Protein AF-A0A3B3ZYX2-F1 (afdb_monomer)

Nearest PDB structures (foldseek):
  3t9g-assembly1_A  TM=2.230E-01  e=1.756E+00  Caldicellulosiruptor bescii
  3jx8-assembly2_D  TM=2.476E-01  e=8.909E+00  Parabacteroides distasonis ATCC 8503

Solvent-accessible surface area (backbone atoms only — not comparable to full-atom values): 8644 Å² total; per-residue (Å²): 136,81,79,75,45,64,50,75,43,69,51,70,43,83,46,68,71,44,73,32,52,31,42,39,26,48,27,35,37,42,38,34,53,27,42,33,52,31,42,38,23,48,28,36,35,42,38,33,52,27,44,32,51,30,43,37,24,45,31,36,35,41,38,34,51,26,44,31,50,32,42,37,23,46,29,35,35,42,39,35,52,26,44,34,50,31,42,37,24,44,34,32,35,41,38,33,52,27,43,32,51,30,43,37,24,43,32,35,34,41,38,35,50,27,44,32,50,30,42,38,25,42,33,34,36,41,38,33,50,25,42,32,50,30,42,36,25,44,34,32,36,41,38,34,50,27,43,32,51,31,42,36,27,39,38,33,36,42,38,34,50,26,44,34,50,32,40,33,29,49,62,40,60,50,52,41,63,52,56,73,73,43,77,48,69,59,91,87,68,86,72,68,74,58,83,125

Foldseek 3Di:
DPPQDEAEEQDEEEEECEEHAEYEYAEEYEEYCYEYAEYEYQEEYEEYNYEYAEYEYAEEYEEECYEYAEYEYAEEYEEECYEYAEYEYAAEYEEYCYEYAEYEYAAEYEYENYEYAEYEYAHEYEEECYEYAEYEYAAEYEEECYEYAEYEYAAEYEEENYEYEEYEYEHYYHYYNYHYNYYYYDDDDDPPPPDD

Mean predicted aligned error: 5.49 Å

Sequence (196 aa):
NTDHFILHTSSGAHIVGCSLRRVRTSSGAHIVGCSLRRVRTSSGAHIVGCSLRRVRTSSGAHIVGCSLRRVRTSSGAHIVGCSLRRVRTSSGAHIVGCSLRRVRTSSGAHIVGCSLRRVRTSSGAHIVGCSLRRVRTSSGAHIVGCSLRRVRTSSGAHIVGCSLRRVRTSSGAHIVGCSLRRVFGQMGQRTKFSFL

Secondary structure (DSSP, 8-state):
-----EEEESS-EEEES-EESEEEESS-EEEES-EES-EEESS-EEEES-EES-EEESS-EEEES-EES-EEESS--EEES-EES-EEESS--EEES-EES-EEESS--EEES-EES-EEESS-EEEES-EES-EEESSEEEEES-EES-EE-SSEEEEES-EES-EE-SSEEEEES-EES-EE--S-S----B--

Structure (mmCIF, N/CA/C/O backbone):
data_AF-A0A3B3ZYX2-F1
#
_entry.id   AF-A0A3B3ZYX2-F1
#
loop_
_atom_site.group_PDB
_atom_site.id
_atom_site.type_symbol
_atom_site.label_atom_id
_atom_site.label_alt_id
_atom_site.label_comp_id
_atom_site.label_asym_id
_atom_site.label_entity_id
_atom_site.label_seq_id
_atom_site.pdbx_PDB_ins_code
_atom_site.Cartn_x
_atom_site.Cartn_y
_atom_site.Cartn_z
_atom_site.occupancy
_atom_site.B_iso_or_equiv
_atom_site.auth_seq_id
_atom_site.auth_comp_id
_atom_site.auth_asym_id
_atom_site.auth_atom_id
_atom_site.pdbx_PDB_model_num
ATOM 1 N N . ASN A 1 1 ? 19.977 21.697 -24.171 1.00 38.50 1 ASN A N 1
ATOM 2 C CA . ASN A 1 1 ? 19.509 20.374 -24.633 1.00 38.50 1 ASN A CA 1
ATOM 3 C C . ASN A 1 1 ? 19.536 19.382 -23.488 1.00 38.50 1 ASN A C 1
ATOM 5 O O . ASN A 1 1 ? 20.598 18.914 -23.120 1.00 38.50 1 ASN A O 1
ATOM 9 N N . THR A 1 2 ? 18.394 19.143 -22.839 1.00 41.09 2 THR A N 1
ATOM 10 C CA . THR A 1 2 ? 18.286 18.113 -21.796 1.00 41.09 2 THR A CA 1
ATOM 11 C C . THR A 1 2 ? 17.785 16.835 -22.447 1.00 41.09 2 THR A C 1
ATOM 13 O O . THR A 1 2 ? 16.577 16.612 -22.544 1.00 41.09 2 THR A O 1
ATOM 16 N N . ASP A 1 3 ? 18.715 16.008 -22.923 1.00 46.16 3 ASP A N 1
ATOM 17 C CA . ASP A 1 3 ? 18.371 14.696 -23.455 1.00 46.16 3 ASP A CA 1
ATOM 18 C C . ASP A 1 3 ? 17.609 13.905 -22.397 1.00 46.16 3 ASP A C 1
ATOM 20 O O . ASP A 1 3 ? 18.076 13.562 -21.306 1.00 46.16 3 ASP A O 1
ATOM 24 N N . HIS A 1 4 ? 16.334 13.700 -22.693 1.00 57.75 4 HIS A N 1
ATOM 25 C CA . HIS A 1 4 ? 15.362 13.147 -21.777 1.00 57.75 4 HIS A CA 1
ATOM 26 C C . HIS A 1 4 ? 15.463 11.619 -21.811 1.00 57.75 4 HIS A C 1
ATOM 28 O O . HIS A 1 4 ? 14.509 10.946 -22.195 1.00 57.75 4 HIS A O 1
ATOM 34 N N . PHE A 1 5 ? 16.600 11.063 -21.385 1.00 79.44 5 PHE A N 1
ATOM 35 C CA . PHE A 1 5 ? 16.858 9.628 -21.467 1.00 79.44 5 PHE A CA 1
ATOM 36 C C . PHE A 1 5 ? 15.778 8.807 -20.741 1.00 79.44 5 PHE A C 1
ATOM 38 O O . PHE A 1 5 ? 15.382 9.062 -19.587 1.00 79.44 5 PHE A O 1
ATOM 45 N N . ILE A 1 6 ? 15.249 7.836 -21.483 1.00 88.00 6 ILE A N 1
ATOM 46 C CA . ILE A 1 6 ? 14.254 6.863 -21.050 1.00 88.00 6 ILE A CA 1
ATOM 47 C C . ILE A 1 6 ? 14.899 5.487 -21.200 1.00 88.00 6 ILE A C 1
ATOM 49 O O . ILE A 1 6 ? 15.185 5.067 -22.312 1.00 88.00 6 ILE A O 1
ATOM 53 N N . LEU A 1 7 ? 15.068 4.768 -20.092 1.00 89.25 7 LEU A N 1
ATOM 54 C CA . LEU A 1 7 ? 15.556 3.393 -20.117 1.00 89.25 7 LEU A CA 1
ATOM 55 C C . LEU A 1 7 ? 14.372 2.423 -20.166 1.00 89.25 7 LEU A C 1
ATOM 57 O O . LEU A 1 7 ? 13.499 2.458 -19.288 1.00 89.25 7 LEU A O 1
ATOM 61 N N . HIS A 1 8 ? 14.349 1.576 -21.192 1.00 93.06 8 HIS A N 1
ATOM 62 C CA . HIS A 1 8 ? 13.411 0.472 -21.362 1.00 93.06 8 HIS A CA 1
ATOM 63 C C . HIS A 1 8 ? 14.196 -0.817 -21.580 1.00 93.06 8 HIS A C 1
ATOM 65 O O . HIS A 1 8 ? 14.955 -0.908 -22.533 1.00 93.06 8 HIS A O 1
ATOM 71 N N . THR A 1 9 ? 13.995 -1.809 -20.716 1.00 90.81 9 THR A N 1
ATOM 72 C CA . THR A 1 9 ? 14.583 -3.141 -20.902 1.00 90.81 9 THR A CA 1
ATOM 73 C C . THR A 1 9 ? 13.653 -4.235 -20.378 1.00 90.81 9 THR A C 1
ATOM 75 O O . THR A 1 9 ? 12.853 -4.014 -19.465 1.00 90.81 9 THR A O 1
ATOM 78 N N . SER A 1 10 ? 13.716 -5.419 -20.977 1.00 88.75 10 SER A N 1
ATOM 79 C CA . SER A 1 10 ? 13.097 -6.635 -20.448 1.00 88.75 10 SER A CA 1
ATOM 80 C C . SER A 1 10 ? 13.953 -7.285 -19.353 1.00 88.75 10 SER A C 1
ATOM 82 O O . SER A 1 10 ? 13.396 -7.941 -18.478 1.00 88.75 10 SER A O 1
ATOM 84 N N .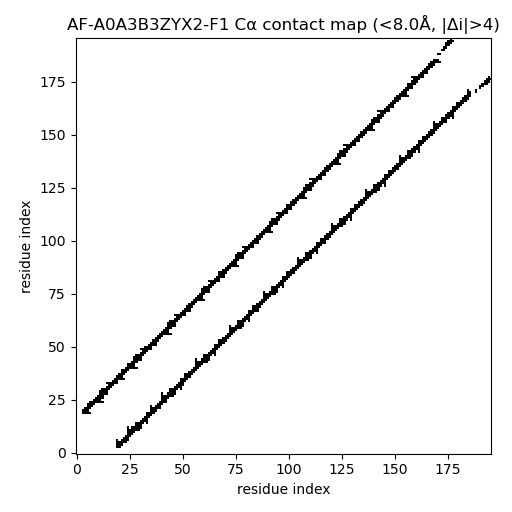 SER A 1 11 ? 15.267 -7.053 -19.352 1.00 90.88 11 SER A N 1
ATOM 85 C CA . SER A 1 11 ? 16.231 -7.611 -18.401 1.00 90.88 11 SER A CA 1
ATOM 86 C C . SER A 1 11 ? 16.384 -6.759 -17.132 1.00 90.88 11 SER A C 1
ATOM 88 O O . SER A 1 11 ? 15.664 -5.776 -16.913 1.00 90.88 11 SER A O 1
ATOM 90 N N . GLY A 1 12 ? 17.272 -7.192 -16.230 1.00 90.50 12 GLY A N 1
ATOM 91 C CA . GLY A 1 12 ? 17.646 -6.410 -15.055 1.00 90.50 12 GLY A CA 1
ATOM 92 C C . GLY A 1 12 ? 18.379 -5.128 -15.455 1.00 90.50 12 GLY A C 1
ATOM 93 O O . GLY A 1 12 ? 19.084 -5.104 -16.459 1.00 90.50 12 GLY A O 1
ATOM 94 N N . ALA A 1 13 ? 18.216 -4.058 -14.677 1.00 93.12 13 ALA A N 1
ATOM 95 C CA . ALA A 1 13 ? 18.946 -2.809 -14.897 1.00 93.12 13 ALA A CA 1
ATOM 96 C C . ALA A 1 13 ? 19.774 -2.429 -13.669 1.00 93.12 13 ALA A C 1
ATOM 98 O O . ALA A 1 13 ? 19.237 -2.352 -12.563 1.00 93.12 13 ALA A O 1
ATOM 99 N N . HIS A 1 14 ? 21.049 -2.120 -13.889 1.00 95.94 14 HIS A N 1
ATOM 100 C CA . HIS A 1 14 ? 21.936 -1.502 -12.907 1.00 95.94 14 HIS A CA 1
ATOM 101 C C . HIS A 1 14 ? 22.197 -0.061 -13.348 1.00 95.94 14 HIS A C 1
ATOM 103 O O . HIS A 1 14 ? 22.684 0.172 -14.449 1.00 95.94 14 HIS A O 1
ATOM 109 N N . ILE A 1 15 ? 21.789 0.911 -12.531 1.00 94.00 15 ILE A N 1
ATOM 110 C CA . ILE A 1 15 ? 21.819 2.337 -12.876 1.00 94.00 15 ILE A CA 1
ATOM 111 C C . ILE A 1 15 ? 22.484 3.095 -11.735 1.00 94.00 15 ILE A C 1
ATOM 113 O O . ILE A 1 15 ? 21.998 3.070 -10.602 1.00 94.00 15 ILE A O 1
ATOM 117 N N . VAL A 1 16 ? 23.572 3.795 -12.038 1.00 95.31 16 VAL A N 1
ATOM 118 C CA . VAL A 1 16 ? 24.384 4.501 -11.044 1.00 95.31 16 VAL A CA 1
ATOM 119 C C . VAL A 1 16 ? 24.617 5.937 -11.505 1.00 95.31 16 VAL A C 1
ATOM 121 O O . VAL A 1 16 ? 24.921 6.163 -12.671 1.00 95.31 16 VAL A O 1
ATOM 124 N N . GLY A 1 17 ? 24.429 6.912 -10.611 1.00 90.88 17 GLY A N 1
ATOM 125 C CA . GLY A 1 17 ? 24.841 8.308 -10.832 1.00 90.88 17 GLY A CA 1
ATOM 126 C C . GLY A 1 17 ? 24.122 9.056 -11.963 1.00 90.88 17 GLY A C 1
ATOM 127 O O . GLY A 1 17 ? 24.639 10.041 -12.474 1.00 90.88 17 GLY A O 1
ATOM 128 N N . CYS A 1 18 ? 22.935 8.607 -12.378 1.00 86.88 18 CYS A N 1
ATOM 129 C CA . CYS A 1 18 ? 22.252 9.140 -13.557 1.00 86.88 18 CYS A CA 1
ATOM 130 C C . CYS A 1 18 ? 21.053 10.044 -13.226 1.00 86.88 18 CYS A C 1
ATOM 132 O O . CYS A 1 18 ? 20.328 9.855 -12.240 1.00 86.88 18 CYS A O 1
ATOM 134 N N . SER A 1 19 ? 20.761 10.966 -14.148 1.00 91.44 19 SER A N 1
ATOM 135 C CA . SER A 1 19 ? 19.507 11.726 -14.189 1.00 91.44 19 SER A CA 1
ATOM 136 C C . SER A 1 19 ? 18.647 11.277 -15.370 1.00 91.44 19 SER A C 1
ATOM 138 O O . SER A 1 19 ? 18.940 11.595 -16.515 1.00 91.44 19 SER A O 1
ATOM 140 N N . LEU A 1 20 ? 17.560 10.544 -15.103 1.00 89.00 20 LEU A N 1
ATOM 141 C CA . LEU A 1 20 ? 16.669 10.006 -16.146 1.00 89.00 20 LEU A CA 1
ATOM 142 C C . LEU A 1 20 ? 15.220 10.448 -15.957 1.00 89.00 20 LEU A C 1
ATOM 144 O O . LEU A 1 20 ? 14.662 10.534 -14.853 1.00 89.00 20 LEU A O 1
ATOM 148 N N . ARG A 1 21 ? 14.514 10.618 -17.074 1.00 93.25 21 ARG A N 1
ATOM 149 C CA . ARG A 1 21 ? 13.075 10.899 -17.026 1.00 93.25 21 ARG A CA 1
ATOM 150 C C . ARG A 1 21 ? 12.286 9.666 -16.599 1.00 93.25 21 ARG A C 1
ATOM 152 O O . ARG A 1 21 ? 11.261 9.788 -15.909 1.00 93.25 21 ARG A O 1
ATOM 159 N N . ARG A 1 22 ? 12.685 8.482 -17.057 1.00 93.81 22 ARG A N 1
ATOM 160 C CA . ARG A 1 22 ? 11.942 7.248 -16.804 1.00 93.81 22 ARG A CA 1
ATOM 161 C C . ARG A 1 22 ? 12.847 6.026 -16.919 1.00 93.81 22 ARG A C 1
ATOM 163 O O . ARG A 1 22 ? 13.603 5.914 -17.866 1.00 93.81 22 ARG A O 1
ATOM 170 N N . VAL A 1 23 ? 12.651 5.099 -15.992 1.00 94.81 23 VAL A N 1
ATOM 171 C CA . VAL A 1 23 ? 13.165 3.730 -16.040 1.00 94.81 23 VAL A CA 1
ATOM 172 C C . VAL A 1 23 ? 11.967 2.790 -16.071 1.00 94.81 23 VAL A C 1
ATOM 174 O O . VAL A 1 23 ? 11.045 2.930 -15.250 1.00 94.81 23 VAL A O 1
ATOM 177 N N . ARG A 1 24 ? 11.947 1.872 -17.035 1.00 96.25 24 ARG A N 1
ATOM 178 C CA . ARG A 1 24 ? 10.978 0.785 -17.122 1.00 96.25 24 ARG A CA 1
ATOM 179 C C . ARG A 1 24 ? 11.705 -0.537 -17.359 1.00 96.25 24 ARG A C 1
ATOM 181 O O . ARG A 1 24 ? 12.344 -0.693 -18.391 1.00 96.25 24 ARG A O 1
ATOM 188 N N . THR A 1 25 ? 11.531 -1.478 -16.439 1.00 93.81 25 THR A N 1
ATOM 189 C CA . THR A 1 25 ? 12.076 -2.836 -16.548 1.00 93.81 2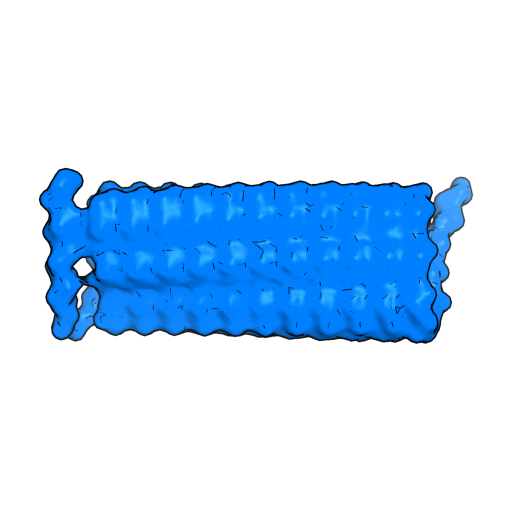5 THR A CA 1
ATOM 190 C C . THR A 1 25 ? 10.976 -3.880 -16.362 1.00 93.81 25 THR A C 1
ATOM 192 O O . THR A 1 25 ? 10.022 -3.652 -15.608 1.00 93.81 25 THR A O 1
ATOM 195 N N . SER A 1 26 ? 11.074 -5.020 -17.045 1.00 92.25 26 SER A N 1
ATOM 196 C CA . SER A 1 26 ? 10.253 -6.194 -16.708 1.00 92.25 26 SER A CA 1
ATOM 197 C C . SER A 1 26 ? 10.861 -6.945 -15.514 1.00 92.25 26 SER A C 1
ATOM 199 O O . SER A 1 26 ? 10.157 -7.261 -14.551 1.00 92.25 26 SER A O 1
ATOM 201 N N . SER A 1 27 ? 12.182 -7.109 -15.494 1.00 94.12 27 SER A N 1
ATOM 202 C CA . SER A 1 27 ? 12.921 -7.670 -14.355 1.00 94.12 27 SER A CA 1
ATOM 203 C C . SER A 1 27 ? 13.232 -6.622 -13.274 1.00 94.12 27 SER A C 1
ATOM 205 O O . SER A 1 27 ? 12.589 -5.567 -13.200 1.00 94.12 27 SER A O 1
ATOM 207 N N . GLY A 1 28 ? 14.158 -6.940 -12.363 1.00 92.75 28 GLY A N 1
ATOM 208 C CA . GLY A 1 28 ? 14.544 -6.068 -11.255 1.00 92.75 28 GLY A CA 1
ATOM 209 C C . GLY A 1 28 ? 15.319 -4.818 -11.687 1.00 92.75 28 GLY A C 1
ATOM 210 O O . GLY A 1 28 ? 15.843 -4.746 -12.796 1.00 92.75 28 GLY A O 1
ATOM 211 N N . ALA A 1 29 ? 15.405 -3.826 -10.801 1.00 96.12 29 ALA A N 1
ATOM 212 C CA . ALA A 1 29 ? 16.288 -2.676 -10.991 1.00 96.12 29 ALA A CA 1
ATOM 213 C C . ALA A 1 29 ? 17.095 -2.377 -9.723 1.00 96.12 29 ALA A C 1
ATOM 215 O O . ALA A 1 29 ? 16.517 -2.266 -8.641 1.00 96.12 29 ALA A O 1
ATOM 216 N N . HIS A 1 30 ? 18.401 -2.185 -9.879 1.00 97.81 30 HIS A N 1
ATOM 217 C CA . HIS A 1 30 ? 19.320 -1.683 -8.862 1.00 97.81 30 HIS A CA 1
ATOM 218 C C . HIS A 1 30 ? 19.699 -0.248 -9.228 1.00 97.81 30 HIS A C 1
ATOM 220 O O . HIS A 1 30 ? 20.278 -0.004 -10.284 1.00 97.81 30 HIS A O 1
ATOM 226 N N . ILE A 1 31 ? 19.308 0.716 -8.395 1.00 97.38 31 ILE A N 1
ATOM 227 C CA . ILE A 1 31 ? 19.427 2.147 -8.686 1.00 97.38 31 ILE A CA 1
ATOM 228 C C . ILE A 1 31 ? 20.133 2.840 -7.524 1.00 97.38 31 ILE A C 1
ATOM 230 O O . ILE A 1 31 ? 19.624 2.838 -6.401 1.00 97.38 31 ILE A O 1
ATOM 234 N N . VAL A 1 32 ? 21.272 3.468 -7.801 1.00 98.06 32 VAL A N 1
ATOM 235 C CA . VAL A 1 32 ? 22.116 4.104 -6.782 1.00 98.06 32 VAL A CA 1
ATOM 236 C C . VAL A 1 32 ? 22.435 5.543 -7.177 1.00 98.06 32 VAL A C 1
ATOM 238 O O . VAL A 1 32 ? 22.829 5.808 -8.311 1.00 98.06 32 VAL A O 1
ATOM 241 N N . GLY A 1 33 ? 22.241 6.488 -6.254 1.00 95.62 33 GLY A N 1
ATOM 242 C CA . GLY A 1 33 ? 22.679 7.880 -6.435 1.00 95.62 33 GLY A CA 1
ATOM 243 C C . GLY A 1 33 ? 22.012 8.613 -7.605 1.00 95.62 33 GLY A C 1
ATOM 244 O O . GLY A 1 33 ? 22.635 9.450 -8.247 1.00 95.62 33 GLY A O 1
ATOM 245 N N . CYS A 1 34 ? 20.764 8.272 -7.938 1.00 95.12 34 CYS A N 1
ATOM 246 C CA . CYS A 1 34 ? 20.090 8.778 -9.135 1.00 95.12 34 CYS A CA 1
ATOM 247 C C . CYS A 1 34 ? 18.990 9.809 -8.837 1.00 95.12 34 CYS A C 1
ATOM 249 O O . CYS A 1 34 ? 18.277 9.742 -7.826 1.00 95.12 34 CYS A O 1
ATOM 251 N N . SER A 1 35 ? 18.747 10.685 -9.815 1.00 95.75 35 SER A N 1
ATOM 252 C CA . SER A 1 35 ? 17.597 11.594 -9.850 1.00 95.75 35 SER A CA 1
ATOM 253 C C . SER A 1 35 ? 16.625 11.182 -10.955 1.00 95.75 35 SER A C 1
ATOM 255 O O . SER A 1 35 ? 16.881 11.394 -12.137 1.00 95.75 35 SER A O 1
ATOM 257 N N . LEU A 1 36 ? 15.478 10.583 -10.593 1.00 93.75 36 LEU A N 1
ATOM 258 C CA . LEU A 1 36 ? 14.523 10.061 -11.586 1.00 93.75 36 LEU A CA 1
ATOM 259 C C . LEU A 1 36 ? 13.086 10.530 -11.379 1.00 93.75 36 LEU A C 1
ATOM 261 O O . LEU A 1 36 ? 12.495 10.508 -10.291 1.00 93.75 36 LEU A O 1
ATOM 265 N N . ARG A 1 37 ? 12.413 10.857 -12.484 1.00 96.56 37 ARG A N 1
ATOM 266 C CA . ARG A 1 37 ? 10.993 11.226 -12.411 1.00 96.56 37 ARG A CA 1
ATOM 267 C C . ARG A 1 37 ? 10.085 10.003 -12.239 1.00 96.56 37 ARG A C 1
ATOM 269 O O . ARG A 1 37 ? 9.028 10.128 -11.603 1.00 96.56 37 ARG A O 1
ATOM 276 N N . ARG A 1 38 ? 10.411 8.844 -12.825 1.00 96.62 38 ARG A N 1
ATOM 277 C CA . ARG A 1 38 ? 9.594 7.617 -12.719 1.00 96.62 38 ARG A CA 1
ATOM 278 C C . ARG A 1 38 ? 10.443 6.349 -12.809 1.00 96.62 38 ARG A C 1
ATOM 280 O O . ARG A 1 38 ? 11.138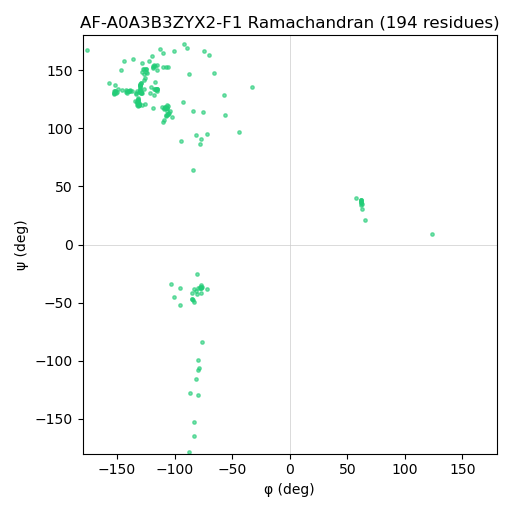 6.178 -13.797 1.00 96.62 38 ARG A O 1
ATOM 287 N N . VAL A 1 39 ? 10.238 5.427 -11.875 1.00 97.12 39 VAL A N 1
ATOM 288 C CA . VAL A 1 39 ? 10.704 4.035 -11.952 1.00 97.12 39 VAL A CA 1
ATOM 289 C C . VAL A 1 39 ? 9.486 3.118 -12.002 1.00 97.12 39 VAL A C 1
ATOM 291 O O . VAL A 1 39 ? 8.527 3.309 -11.237 1.00 97.12 39 VAL A O 1
ATOM 294 N N . ARG A 1 40 ? 9.489 2.174 -12.942 1.00 97.62 40 ARG A N 1
ATOM 295 C CA . ARG A 1 40 ? 8.488 1.114 -13.077 1.00 97.62 40 ARG A CA 1
ATOM 296 C C . ARG A 1 40 ? 9.190 -0.222 -13.284 1.00 97.62 40 ARG A C 1
ATOM 298 O O . ARG A 1 40 ? 9.860 -0.366 -14.294 1.00 97.62 40 ARG A O 1
ATOM 305 N N . THR A 1 41 ? 8.974 -1.170 -12.389 1.00 95.62 41 THR A N 1
ATOM 306 C CA . THR A 1 41 ? 9.473 -2.543 -12.529 1.00 95.62 41 THR A CA 1
ATOM 307 C C . THR A 1 41 ? 8.295 -3.507 -12.396 1.00 95.62 41 THR A C 1
ATOM 309 O O . THR A 1 41 ? 7.367 -3.228 -11.628 1.00 95.62 41 THR A O 1
ATOM 312 N N . SER A 1 42 ? 8.273 -4.611 -13.144 1.00 94.44 42 SER A N 1
ATOM 313 C CA . SER A 1 42 ? 7.326 -5.693 -12.825 1.00 94.44 42 SER A CA 1
ATOM 314 C C . SER A 1 42 ? 7.843 -6.487 -11.622 1.00 94.44 42 SER A C 1
ATOM 316 O O . SER A 1 42 ? 7.088 -6.728 -10.687 1.00 94.44 42 SER A O 1
ATOM 318 N N . SER A 1 43 ? 9.146 -6.764 -11.575 1.00 94.81 43 SER A N 1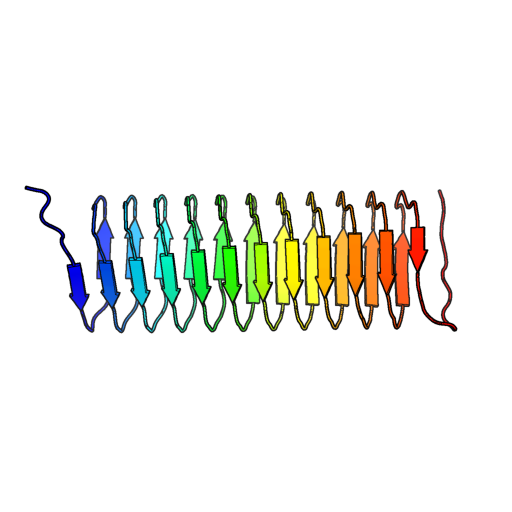
ATOM 319 C CA . SER A 1 43 ? 9.806 -7.411 -10.432 1.00 94.81 43 SER A CA 1
ATOM 320 C C . SER A 1 43 ? 10.172 -6.409 -9.316 1.00 94.81 43 SER A C 1
ATOM 322 O O . SER A 1 43 ? 9.507 -5.382 -9.140 1.00 94.81 43 SER A O 1
ATOM 324 N N . GLY A 1 44 ? 11.212 -6.700 -8.527 1.00 94.00 44 GLY A N 1
ATOM 325 C CA . GLY A 1 44 ? 11.684 -5.853 -7.428 1.00 94.00 44 GLY A CA 1
ATOM 326 C C . GLY A 1 44 ? 12.444 -4.594 -7.862 1.00 94.00 44 GLY A C 1
ATOM 327 O O . GLY A 1 44 ? 12.860 -4.455 -9.009 1.00 94.00 44 GLY A O 1
ATOM 328 N N . ALA A 1 45 ? 12.652 -3.671 -6.926 1.00 97.06 45 ALA A N 1
ATOM 329 C CA . ALA A 1 45 ? 13.595 -2.568 -7.095 1.00 97.06 45 ALA A CA 1
ATOM 330 C C . ALA A 1 45 ? 14.404 -2.355 -5.812 1.00 97.06 45 ALA A C 1
ATOM 332 O O . ALA A 1 45 ? 13.817 -2.256 -4.733 1.00 97.06 45 ALA A O 1
ATOM 333 N N . HIS A 1 46 ? 15.722 -2.236 -5.944 1.00 98.50 46 HIS A N 1
ATOM 334 C CA . HIS A 1 46 ? 16.649 -1.827 -4.893 1.00 98.50 46 HIS A CA 1
ATOM 335 C C . HIS A 1 46 ? 17.111 -0.405 -5.200 1.00 98.50 46 HIS A C 1
ATOM 337 O O . HIS A 1 46 ? 17.672 -0.148 -6.262 1.00 98.50 46 HIS A O 1
ATOM 343 N N . ILE A 1 47 ? 16.806 0.536 -4.311 1.00 98.44 47 ILE A N 1
ATOM 344 C CA . ILE A 1 47 ? 16.996 1.966 -4.548 1.00 98.44 47 ILE A CA 1
ATOM 345 C C . ILE A 1 47 ? 17.726 2.577 -3.356 1.00 98.44 47 ILE A C 1
ATOM 347 O O . ILE A 1 47 ? 17.207 2.559 -2.239 1.00 98.44 47 ILE A O 1
ATOM 351 N N . VAL A 1 48 ? 18.894 3.165 -3.604 1.00 98.62 48 VAL A N 1
ATOM 352 C CA . VAL A 1 48 ? 19.761 3.721 -2.559 1.00 98.62 48 VAL A CA 1
ATOM 353 C C . VAL A 1 48 ? 20.157 5.153 -2.907 1.00 98.62 48 VAL A C 1
ATOM 355 O O . VAL A 1 48 ? 20.568 5.431 -4.033 1.00 98.62 48 VAL A O 1
ATOM 358 N N . GLY A 1 49 ? 20.012 6.080 -1.957 1.00 97.38 49 GLY A N 1
ATOM 359 C CA . GLY A 1 49 ? 20.521 7.452 -2.099 1.00 97.38 49 GLY A CA 1
ATOM 360 C C . GLY A 1 49 ? 19.904 8.246 -3.257 1.00 97.38 49 GLY A C 1
ATOM 361 O O . GLY A 1 49 ? 20.591 9.018 -3.914 1.00 97.38 49 GLY A O 1
ATOM 362 N N . CYS A 1 50 ? 18.625 8.020 -3.574 1.00 97.69 50 CYS A N 1
ATOM 363 C CA . CYS A 1 50 ? 17.981 8.589 -4.761 1.00 97.69 50 CYS A CA 1
ATOM 364 C C . CYS A 1 5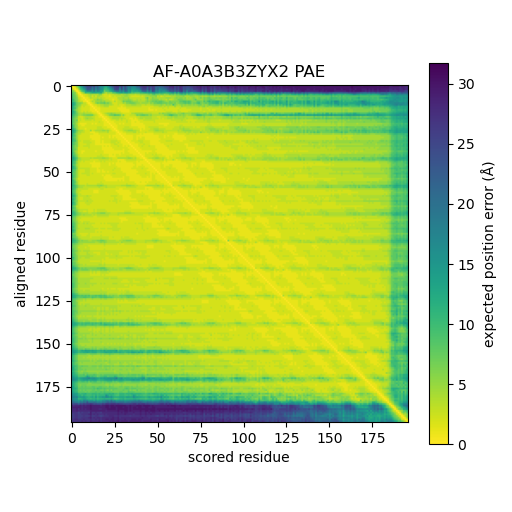0 ? 16.935 9.669 -4.444 1.00 97.69 50 CYS A C 1
ATOM 366 O O . CYS A 1 50 ? 16.203 9.611 -3.447 1.00 97.69 50 CYS A O 1
ATOM 368 N N . SER A 1 51 ? 16.755 10.580 -5.404 1.00 97.56 51 SER A N 1
ATOM 369 C CA . SER A 1 51 ? 15.661 11.555 -5.438 1.00 97.56 51 SER A CA 1
ATOM 370 C C . SER A 1 51 ? 14.644 11.184 -6.515 1.00 97.56 51 SER A C 1
ATOM 372 O O . SER A 1 51 ? 14.912 11.247 -7.716 1.00 97.56 51 SER A O 1
ATOM 374 N N . LEU A 1 52 ? 13.441 10.763 -6.100 1.00 96.19 52 LEU A N 1
ATOM 375 C CA . LEU A 1 52 ? 12.474 10.131 -7.005 1.00 96.19 52 LEU A CA 1
ATOM 376 C C . LEU A 1 52 ? 11.053 10.677 -6.882 1.00 96.19 52 LEU A C 1
ATOM 378 O O . LEU A 1 52 ? 10.405 10.661 -5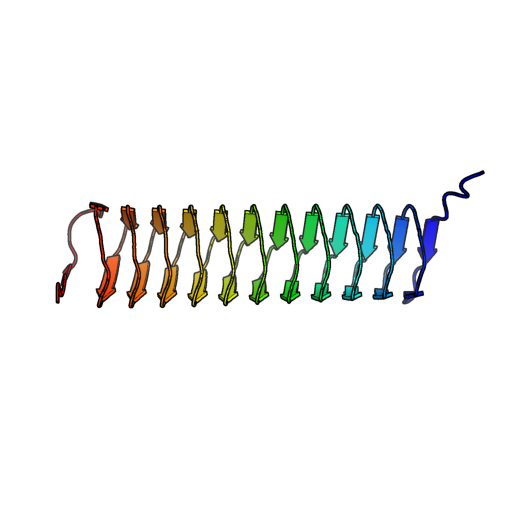.831 1.00 96.19 52 LEU A O 1
ATOM 382 N N . ARG A 1 53 ? 10.440 11.050 -8.010 1.00 97.88 53 ARG A N 1
ATOM 383 C CA . ARG A 1 53 ? 9.034 11.490 -7.962 1.00 97.88 53 ARG A CA 1
ATOM 384 C C . ARG A 1 53 ? 8.058 10.317 -7.825 1.00 97.88 53 ARG A C 1
ATOM 386 O O . ARG A 1 53 ? 7.009 10.481 -7.186 1.00 97.88 53 ARG A O 1
ATOM 393 N N . ARG A 1 54 ? 8.305 9.172 -8.470 1.00 98.12 54 ARG A N 1
ATOM 394 C CA . ARG A 1 54 ? 7.410 7.998 -8.413 1.00 98.12 54 ARG A CA 1
ATOM 395 C C . ARG A 1 54 ? 8.176 6.690 -8.594 1.00 98.12 54 ARG A C 1
ATOM 397 O O . ARG A 1 54 ? 8.826 6.532 -9.619 1.00 98.12 54 ARG A O 1
ATOM 404 N N . VAL A 1 55 ? 7.931 5.739 -7.702 1.00 98.06 55 VAL A N 1
ATOM 405 C CA . VAL A 1 55 ? 8.309 4.326 -7.848 1.00 98.06 55 VAL A CA 1
ATOM 406 C C . VAL A 1 55 ? 7.037 3.487 -7.908 1.00 98.06 55 VAL A C 1
ATOM 408 O O . VAL A 1 55 ? 6.098 3.718 -7.132 1.00 98.06 55 VAL A O 1
ATOM 411 N N . ARG A 1 56 ? 6.967 2.569 -8.874 1.00 98.38 56 ARG A N 1
ATOM 412 C CA . ARG A 1 56 ? 5.931 1.537 -8.960 1.00 98.38 56 ARG A CA 1
ATOM 413 C C . ARG A 1 56 ? 6.591 0.184 -9.203 1.00 98.38 56 ARG A C 1
ATOM 415 O O . ARG A 1 56 ? 7.288 0.067 -10.201 1.00 98.38 56 ARG A O 1
ATOM 422 N N . THR A 1 57 ? 6.312 -0.793 -8.353 1.00 96.94 57 THR A N 1
ATOM 423 C CA . THR A 1 57 ? 6.749 -2.184 -8.534 1.00 96.94 57 THR A CA 1
ATOM 424 C C . THR A 1 57 ? 5.542 -3.114 -8.392 1.00 96.94 57 THR A C 1
ATOM 426 O O . THR A 1 57 ? 4.591 -2.757 -7.683 1.00 96.94 57 THR A O 1
ATOM 429 N N . SER A 1 58 ? 5.508 -4.255 -9.086 1.00 96.38 58 SER A N 1
ATOM 430 C CA . SER A 1 58 ? 4.478 -5.274 -8.808 1.00 96.38 58 SER A CA 1
ATOM 431 C C . SER A 1 58 ? 4.926 -6.177 -7.654 1.00 96.38 58 SER A C 1
ATOM 433 O O . SER A 1 58 ? 4.147 -6.414 -6.731 1.00 96.38 58 SER A O 1
ATOM 435 N N . SER A 1 59 ? 6.197 -6.574 -7.618 1.00 94.56 59 SER A N 1
ATOM 436 C CA . SER A 1 59 ? 6.776 -7.308 -6.485 1.00 94.56 59 SER A CA 1
ATOM 437 C C . SER A 1 59 ? 7.146 -6.363 -5.323 1.00 94.56 59 SER A C 1
ATOM 439 O O . SER A 1 59 ? 6.314 -5.569 -4.868 1.00 94.56 59 SER A O 1
ATOM 441 N N . GLY A 1 60 ? 8.372 -6.459 -4.799 1.00 94.56 60 GLY A N 1
ATOM 442 C CA . GLY A 1 60 ? 8.859 -5.671 -3.666 1.00 94.56 60 GLY A CA 1
ATOM 443 C C . GLY A 1 60 ? 9.563 -4.369 -4.055 1.00 94.56 60 GLY A C 1
ATOM 444 O O . GLY A 1 60 ? 9.818 -4.094 -5.228 1.00 94.56 60 GLY A O 1
ATOM 445 N N . ALA A 1 61 ? 9.889 -3.555 -3.056 1.00 97.56 61 ALA A N 1
ATOM 446 C CA . ALA A 1 61 ? 10.865 -2.478 -3.187 1.00 97.56 61 ALA A CA 1
ATOM 447 C C . ALA A 1 61 ? 11.685 -2.361 -1.898 1.00 97.56 61 ALA A C 1
ATOM 449 O O . ALA A 1 61 ? 11.103 -2.303 -0.814 1.00 97.56 61 ALA A O 1
ATOM 450 N N . HIS A 1 62 ? 13.006 -2.275 -2.028 1.00 98.62 62 HIS A N 1
ATOM 451 C CA . HIS A 1 62 ? 13.944 -1.957 -0.955 1.00 98.62 62 HIS A CA 1
ATOM 452 C C . HIS A 1 62 ? 14.478 -0.549 -1.205 1.00 98.62 62 HIS A C 1
ATOM 454 O O . HIS A 1 62 ? 15.048 -0.281 -2.260 1.00 98.62 62 HIS A O 1
ATOM 460 N N . ILE A 1 63 ? 14.218 0.374 -0.281 1.00 98.62 63 ILE A N 1
ATOM 461 C CA . ILE A 1 63 ? 14.491 1.801 -0.460 1.00 98.62 63 ILE A CA 1
ATOM 462 C C . ILE A 1 63 ? 15.242 2.323 0.761 1.00 98.62 63 ILE A C 1
ATOM 464 O O . ILE A 1 63 ? 14.711 2.283 1.871 1.00 98.62 63 ILE A O 1
ATOM 468 N N . VAL A 1 64 ? 16.445 2.850 0.549 1.00 98.75 64 VAL A N 1
ATOM 469 C CA . VAL A 1 64 ? 17.335 3.306 1.624 1.00 98.75 64 VAL A CA 1
ATOM 470 C C . VAL A 1 64 ? 17.822 4.725 1.346 1.00 98.75 64 VAL A C 1
ATOM 472 O O . VAL A 1 64 ? 18.273 5.021 0.240 1.00 98.75 64 VAL A O 1
ATOM 475 N N . GLY A 1 65 ? 17.716 5.617 2.334 1.00 97.88 65 GLY A N 1
ATOM 476 C CA . GLY A 1 65 ? 18.316 6.957 2.262 1.00 97.88 65 GLY A CA 1
ATOM 477 C C . GLY A 1 65 ? 17.770 7.831 1.128 1.00 97.88 65 GLY A C 1
ATOM 478 O O . GLY A 1 65 ? 18.522 8.547 0.477 1.00 97.88 65 GLY A O 1
ATOM 479 N N . CYS A 1 66 ? 16.477 7.729 0.815 1.00 98.19 66 CYS A N 1
ATOM 480 C CA . CYS A 1 66 ? 15.894 8.372 -0.363 1.00 98.19 66 CYS A CA 1
ATOM 481 C C . CYS A 1 66 ? 14.855 9.453 -0.030 1.00 98.19 66 CYS A C 1
ATOM 483 O O . CYS A 1 66 ? 14.102 9.376 0.948 1.00 98.19 66 CYS A O 1
ATOM 485 N N . SER A 1 67 ? 14.703 10.393 -0.964 1.00 98.19 67 SER A N 1
ATOM 486 C CA . SER A 1 67 ? 13.626 11.385 -0.974 1.00 98.19 67 SER A CA 1
ATOM 487 C C . SER A 1 67 ? 12.610 11.063 -2.066 1.00 98.19 67 SER A C 1
ATOM 489 O O . SER A 1 67 ? 12.898 11.171 -3.260 1.00 98.19 67 SER A O 1
ATOM 491 N N . LEU A 1 68 ? 11.384 10.668 -1.680 1.00 97.19 68 LEU A N 1
ATOM 492 C CA . LEU A 1 68 ? 10.358 10.245 -2.640 1.00 97.19 68 LEU A CA 1
ATOM 493 C C . LEU A 1 68 ? 8.990 10.899 -2.479 1.00 97.19 68 LEU A C 1
ATOM 495 O O . LEU A 1 68 ? 8.361 10.932 -1.420 1.00 97.19 68 LEU A O 1
ATOM 499 N N . ARG A 1 69 ? 8.371 11.273 -3.602 1.00 98.25 69 ARG A N 1
ATOM 500 C CA . ARG A 1 69 ? 6.978 11.749 -3.549 1.00 98.25 69 ARG A CA 1
ATOM 501 C C . ARG A 1 69 ? 5.958 10.610 -3.453 1.00 98.25 69 ARG A C 1
ATOM 503 O O . ARG A 1 69 ? 4.903 10.806 -2.836 1.00 98.25 69 ARG A O 1
ATOM 510 N N . ARG A 1 70 ? 6.167 9.472 -4.123 1.00 98.44 70 ARG A N 1
ATOM 511 C CA . ARG A 1 70 ? 5.216 8.341 -4.115 1.00 98.44 70 ARG A CA 1
ATOM 512 C C . ARG A 1 70 ? 5.917 7.003 -4.342 1.00 98.44 70 ARG A C 1
ATOM 514 O O . ARG A 1 70 ? 6.561 6.846 -5.373 1.00 98.44 70 ARG A O 1
ATOM 521 N N . VAL A 1 71 ? 5.621 6.035 -3.482 1.00 98.31 71 VAL A N 1
ATOM 522 C CA . VAL A 1 71 ? 5.917 4.608 -3.673 1.00 98.31 71 VAL A CA 1
ATOM 523 C C . VAL A 1 71 ? 4.599 3.848 -3.770 1.00 98.31 71 VAL A C 1
ATOM 525 O O . VAL A 1 71 ? 3.662 4.115 -3.004 1.00 98.31 71 VAL A O 1
ATOM 528 N N . ARG A 1 72 ? 4.493 2.961 -4.760 1.00 98.50 72 ARG A N 1
ATOM 529 C CA . ARG A 1 72 ? 3.404 1.989 -4.878 1.00 98.50 72 ARG A CA 1
ATOM 530 C C . ARG A 1 72 ? 3.997 0.614 -5.155 1.00 98.50 72 ARG A C 1
ATOM 532 O O . ARG A 1 72 ? 4.663 0.482 -6.172 1.00 98.50 72 ARG A O 1
ATOM 539 N N . THR A 1 73 ? 3.702 -0.366 -4.321 1.00 97.25 73 THR A N 1
ATOM 540 C CA . THR A 1 73 ? 4.057 -1.769 -4.566 1.00 97.25 73 THR A CA 1
ATOM 541 C C . THR A 1 73 ? 2.788 -2.615 -4.487 1.00 97.25 73 THR A C 1
ATOM 543 O O . THR A 1 73 ? 1.851 -2.223 -3.781 1.00 97.25 73 THR A O 1
ATOM 546 N N . SER A 1 74 ? 2.688 -3.707 -5.247 1.00 96.56 74 SER A N 1
ATOM 547 C CA . SER A 1 74 ? 1.606 -4.672 -4.998 1.00 96.56 74 SER A CA 1
ATOM 548 C C . SER A 1 74 ? 1.995 -5.598 -3.846 1.00 96.56 74 SER A C 1
ATOM 550 O O . SER A 1 74 ? 1.174 -5.809 -2.963 1.00 96.56 74 SER A O 1
ATOM 552 N N . SER A 1 75 ? 3.252 -6.041 -3.770 1.00 95.19 75 SER A N 1
ATOM 553 C CA . SER A 1 75 ? 3.732 -6.875 -2.658 1.00 95.19 75 SER A CA 1
ATOM 554 C C . SER A 1 75 ? 4.209 -6.021 -1.466 1.00 95.19 75 SER A C 1
ATOM 556 O O . SER A 1 75 ? 3.469 -5.167 -0.969 1.00 95.19 75 SER A O 1
ATOM 558 N N . GLY A 1 76 ? 5.432 -6.248 -0.973 1.00 94.56 76 GLY A N 1
ATOM 559 C CA . GLY A 1 76 ? 6.015 -5.546 0.172 1.00 94.56 76 GLY A CA 1
ATOM 560 C C . GLY A 1 76 ? 6.775 -4.266 -0.185 1.00 94.56 76 GLY A C 1
ATOM 561 O O . GLY A 1 76 ? 7.061 -3.983 -1.349 1.00 94.56 76 GLY A O 1
ATOM 562 N N . ALA A 1 77 ? 7.119 -3.482 0.832 1.00 97.69 77 ALA A N 1
ATOM 563 C CA . ALA A 1 77 ? 8.137 -2.441 0.736 1.00 97.69 77 ALA A CA 1
ATOM 564 C C . ALA A 1 77 ? 8.963 -2.400 2.027 1.00 97.69 77 ALA A C 1
ATOM 566 O O . ALA A 1 77 ? 8.385 -2.348 3.112 1.00 97.69 77 ALA A O 1
ATOM 567 N N . HIS A 1 78 ? 10.286 -2.367 1.898 1.00 98.69 78 HIS A N 1
ATOM 568 C CA . HIS A 1 78 ? 11.234 -2.124 2.983 1.00 98.69 78 HIS A CA 1
ATOM 569 C C . HIS A 1 78 ? 11.832 -0.734 2.781 1.00 98.69 78 HIS A C 1
ATOM 571 O O . HIS A 1 78 ? 12.415 -0.456 1.733 1.00 98.69 78 HIS A O 1
ATOM 577 N N . ILE A 1 79 ? 11.615 0.168 3.736 1.00 98.69 79 ILE A N 1
ATOM 578 C CA . ILE A 1 79 ? 11.959 1.585 3.610 1.00 98.69 79 ILE A CA 1
ATOM 579 C C . ILE A 1 79 ? 12.729 2.025 4.852 1.00 98.69 79 ILE A C 1
ATOM 581 O O . ILE A 1 79 ? 12.191 1.970 5.958 1.00 98.69 79 ILE A O 1
ATOM 585 N N . VAL A 1 80 ? 13.957 2.500 4.665 1.00 98.75 80 VAL A N 1
ATOM 586 C CA . VAL A 1 80 ? 14.862 2.874 5.760 1.00 98.75 80 VAL A CA 1
ATOM 587 C C . VAL A 1 80 ? 15.420 4.275 5.533 1.00 98.75 80 VAL A C 1
ATOM 589 O O . VAL A 1 80 ? 15.891 4.585 4.438 1.00 98.75 80 VAL A O 1
ATOM 592 N N . GLY A 1 81 ? 15.355 5.138 6.550 1.00 97.94 81 GLY A N 1
ATOM 593 C CA . GLY A 1 81 ? 16.019 6.449 6.524 1.00 97.94 81 GLY A CA 1
ATOM 594 C C . GLY A 1 81 ? 15.521 7.382 5.416 1.00 97.94 81 GLY A C 1
ATOM 595 O O . GLY A 1 81 ? 16.310 8.065 4.773 1.00 97.94 81 GLY A O 1
ATOM 596 N N . CYS A 1 82 ? 14.222 7.362 5.106 1.00 98.31 82 CYS A N 1
ATOM 597 C CA . CYS A 1 82 ? 13.673 8.067 3.948 1.00 98.31 82 CYS A CA 1
ATOM 598 C C . CYS A 1 82 ? 12.677 9.176 4.313 1.00 98.31 82 CYS A C 1
ATOM 600 O O . CYS A 1 82 ? 11.905 9.090 5.274 1.00 98.31 82 CYS A O 1
ATOM 602 N N . SER A 1 83 ? 12.582 10.159 3.418 1.00 98.19 83 SER A N 1
ATOM 603 C CA . SER A 1 83 ? 11.545 11.193 3.433 1.00 98.19 83 SER A CA 1
ATOM 604 C C . SER A 1 83 ? 10.523 10.943 2.327 1.00 98.19 83 SER A C 1
ATOM 606 O O . SER A 1 83 ? 10.827 11.066 1.138 1.00 98.19 83 SER A O 1
ATOM 608 N N . LEU A 1 84 ? 9.278 10.591 2.693 1.00 97.31 84 LEU A N 1
ATOM 609 C CA . LEU A 1 84 ? 8.235 10.258 1.717 1.00 97.31 84 LEU A CA 1
ATOM 610 C C . LEU A 1 84 ? 6.899 10.970 1.902 1.00 97.31 84 LEU A C 1
ATOM 612 O O . LEU A 1 84 ? 6.258 10.968 2.952 1.00 97.31 84 LEU A O 1
ATOM 616 N N . ARG A 1 85 ? 6.311 11.434 0.797 1.00 98.31 85 ARG A N 1
ATOM 617 C CA . ARG A 1 85 ? 4.934 11.954 0.864 1.00 98.31 85 ARG A CA 1
ATOM 618 C C . ARG A 1 85 ? 3.880 10.844 0.936 1.00 98.31 85 ARG A C 1
ATOM 620 O O . ARG A 1 85 ? 2.830 11.053 1.555 1.00 98.31 85 ARG A O 1
ATOM 627 N N . ARG A 1 86 ? 4.062 9.719 0.239 1.00 98.44 86 ARG A N 1
ATOM 628 C CA . ARG A 1 86 ? 3.065 8.634 0.173 1.00 98.44 86 ARG A CA 1
ATOM 629 C C . ARG A 1 86 ? 3.695 7.271 -0.087 1.00 98.44 86 ARG A C 1
ATOM 631 O O . ARG A 1 86 ? 4.341 7.112 -1.118 1.00 98.44 86 ARG A O 1
ATOM 638 N N . VAL A 1 87 ? 3.323 6.296 0.734 1.00 98.38 87 VAL A N 1
ATOM 639 C CA . VAL A 1 87 ? 3.539 4.862 0.500 1.00 98.38 87 VAL A CA 1
ATOM 640 C C . VAL A 1 87 ? 2.182 4.176 0.374 1.00 98.38 87 VAL A C 1
ATOM 642 O O . VAL A 1 87 ? 1.255 4.472 1.140 1.00 98.38 87 VAL A O 1
ATOM 645 N N . ARG A 1 88 ? 2.037 3.325 -0.643 1.00 98.56 88 ARG A N 1
ATOM 646 C CA . ARG A 1 88 ? 0.902 2.411 -0.795 1.00 98.56 88 ARG A CA 1
ATOM 647 C C . ARG A 1 88 ? 1.429 1.017 -1.110 1.00 98.56 88 ARG A C 1
ATOM 649 O O . ARG A 1 88 ? 2.111 0.889 -2.119 1.00 98.56 88 ARG A O 1
ATOM 656 N N . THR A 1 89 ? 1.067 0.025 -0.317 1.00 97.50 89 THR A N 1
ATOM 657 C CA . THR A 1 89 ? 1.360 -1.387 -0.595 1.00 97.50 89 THR A CA 1
ATOM 658 C C . THR A 1 89 ? 0.058 -2.183 -0.521 1.00 97.50 89 THR A C 1
ATOM 660 O O . THR A 1 89 ? -0.874 -1.733 0.159 1.00 97.50 89 THR A O 1
ATOM 663 N N . SER A 1 90 ? -0.074 -3.290 -1.257 1.00 96.38 90 SER A N 1
ATOM 664 C CA . SER A 1 90 ? -1.215 -4.190 -1.032 1.00 96.38 90 SER A CA 1
ATOM 665 C C . SER A 1 90 ? -0.888 -5.160 0.099 1.00 96.38 90 SER A C 1
ATOM 667 O O . SER A 1 90 ? -1.674 -5.232 1.035 1.00 96.38 90 SER A O 1
ATOM 669 N N . SER A 1 91 ? 0.289 -5.790 0.099 1.00 94.00 91 SER A N 1
ATOM 670 C CA . SER A 1 91 ? 0.706 -6.680 1.191 1.00 94.00 91 SER A CA 1
ATOM 671 C C . SER A 1 91 ? 1.208 -5.893 2.416 1.00 94.00 91 SER A C 1
ATOM 673 O O . SER A 1 91 ? 0.421 -5.288 3.147 1.00 94.00 91 SER A O 1
ATOM 675 N N . GLY A 1 92 ? 2.522 -5.872 2.659 1.00 94.38 92 GLY A N 1
ATOM 676 C CA . GLY A 1 92 ? 3.131 -5.303 3.863 1.00 94.38 92 GLY A CA 1
ATOM 677 C C . GLY A 1 92 ? 3.971 -4.055 3.606 1.00 94.38 92 GLY A C 1
ATOM 678 O O . GLY A 1 92 ? 4.290 -3.716 2.466 1.00 94.38 92 GLY A O 1
ATOM 679 N N . ALA A 1 93 ? 4.346 -3.362 4.676 1.00 97.62 93 ALA A N 1
ATOM 680 C CA . ALA A 1 93 ? 5.416 -2.370 4.648 1.00 97.62 93 ALA A CA 1
ATOM 681 C C . ALA A 1 93 ? 6.235 -2.440 5.942 1.00 97.62 93 ALA A C 1
ATOM 683 O O . ALA A 1 93 ? 5.653 -2.398 7.024 1.00 97.62 93 ALA A O 1
ATOM 684 N N . HIS A 1 94 ? 7.559 -2.488 5.820 1.00 98.62 94 HIS A N 1
ATOM 685 C CA . HIS A 1 94 ? 8.513 -2.301 6.912 1.00 98.62 94 HIS A CA 1
ATOM 686 C C . HIS A 1 94 ? 9.164 -0.930 6.746 1.00 98.62 94 HIS A C 1
ATOM 688 O O . HIS A 1 94 ? 9.748 -0.642 5.701 1.00 98.62 94 HIS A O 1
ATOM 694 N N . ILE A 1 95 ? 9.003 -0.057 7.737 1.00 98.69 95 ILE A N 1
ATOM 695 C CA . ILE A 1 95 ? 9.414 1.345 7.666 1.00 98.69 95 ILE A CA 1
ATOM 696 C C . ILE A 1 95 ? 10.204 1.698 8.925 1.00 98.69 95 ILE A C 1
ATOM 698 O O . ILE A 1 95 ? 9.664 1.619 10.027 1.00 98.69 95 ILE A O 1
ATOM 702 N N . VAL A 1 96 ? 11.454 2.125 8.759 1.00 98.75 96 VAL A N 1
ATOM 703 C CA . VAL A 1 96 ? 12.369 2.420 9.871 1.00 98.75 96 VAL A CA 1
ATOM 704 C C . VAL A 1 96 ? 12.995 3.800 9.695 1.00 98.75 96 VAL A C 1
ATOM 706 O O . VAL A 1 96 ? 13.483 4.122 8.611 1.00 98.75 96 VAL A O 1
ATOM 709 N N . GLY A 1 97 ? 12.974 4.629 10.741 1.00 97.88 97 GLY A N 1
ATOM 710 C CA . GLY A 1 97 ? 13.704 5.904 10.758 1.00 97.88 97 GLY A CA 1
ATOM 711 C C . GLY A 1 97 ? 13.253 6.899 9.685 1.00 97.88 97 GLY A C 1
ATOM 712 O O . GLY A 1 97 ? 14.077 7.556 9.057 1.00 97.88 97 GLY A O 1
ATOM 713 N N . CYS A 1 98 ? 11.955 6.959 9.379 1.00 98.31 98 CYS A N 1
ATOM 714 C CA . CYS A 1 98 ? 11.444 7.725 8.242 1.00 98.31 98 CYS A CA 1
ATOM 715 C C . CYS A 1 98 ? 10.497 8.865 8.637 1.00 98.31 98 CYS A C 1
ATOM 717 O O . CYS A 1 98 ? 9.722 8.786 9.595 1.00 98.31 98 CYS A O 1
ATOM 719 N N . SER A 1 99 ? 10.445 9.877 7.769 1.00 98.25 99 SER A N 1
ATOM 720 C CA . SER A 1 99 ? 9.457 10.956 7.816 1.00 98.25 99 SER A CA 1
ATOM 721 C C . SER A 1 99 ? 8.428 10.789 6.700 1.00 98.25 99 SER A C 1
ATOM 723 O O . SER A 1 99 ? 8.741 10.939 5.515 1.00 98.25 99 SER A O 1
ATOM 725 N N . LEU A 1 100 ? 7.167 10.480 7.050 1.00 97.31 100 LEU A N 1
ATOM 726 C CA . LEU A 1 100 ? 6.115 10.220 6.061 1.00 97.31 100 LEU A CA 1
ATOM 727 C C . LEU A 1 100 ? 4.809 10.983 6.261 1.00 97.31 100 LEU A C 1
ATOM 729 O O . LEU A 1 100 ? 4.166 10.981 7.308 1.00 97.31 100 LEU A O 1
ATOM 733 N N . ARG A 1 101 ? 4.247 11.506 5.167 1.00 98.25 101 ARG A N 1
ATOM 734 C CA . ARG A 1 101 ? 2.905 12.112 5.252 1.00 98.25 101 ARG A CA 1
ATOM 735 C C . ARG A 1 101 ? 1.776 11.078 5.276 1.00 98.25 101 ARG A C 1
ATOM 737 O O . ARG A 1 101 ? 0.739 11.346 5.892 1.00 98.25 101 ARG A O 1
ATOM 744 N N . ARG A 1 102 ? 1.876 9.966 4.539 1.00 98.38 102 ARG A N 1
ATOM 745 C CA . ARG A 1 102 ? 0.828 8.925 4.508 1.00 98.38 102 ARG A CA 1
ATOM 746 C C . ARG A 1 102 ? 1.397 7.547 4.179 1.00 98.38 102 ARG A C 1
ATOM 748 O O . ARG A 1 102 ? 2.023 7.402 3.131 1.00 98.38 102 ARG A O 1
ATOM 755 N N . VAL A 1 103 ? 1.004 6.555 4.967 1.00 98.31 103 VAL A N 1
ATOM 756 C CA . VAL A 1 103 ? 1.161 5.125 4.678 1.00 98.31 103 VAL A CA 1
ATOM 757 C C . VAL A 1 103 ? -0.225 4.506 4.531 1.00 98.31 103 VAL A C 1
ATOM 759 O O . VAL A 1 103 ? -1.139 4.822 5.302 1.00 98.31 103 VAL A O 1
ATOM 762 N N . ARG A 1 104 ? -0.406 3.693 3.489 1.00 98.50 104 ARG A N 1
ATOM 763 C CA . ARG A 1 104 ? -1.589 2.851 3.297 1.00 98.50 104 ARG A CA 1
ATOM 764 C C . ARG A 1 104 ? -1.143 1.440 2.936 1.00 98.50 104 ARG A C 1
ATOM 766 O O . ARG A 1 104 ? -0.484 1.305 1.912 1.00 98.50 104 ARG A O 1
ATOM 773 N N . THR A 1 105 ? -1.549 0.445 3.702 1.00 97.44 105 THR A N 1
ATOM 774 C CA . THR A 1 105 ? -1.338 -0.972 3.373 1.00 97.44 105 THR A CA 1
ATOM 775 C C . THR A 1 105 ? -2.687 -1.691 3.394 1.00 97.44 105 THR A C 1
ATOM 777 O O . THR A 1 105 ? -3.604 -1.212 4.075 1.00 97.44 105 THR A O 1
ATOM 780 N N . SER A 1 106 ? -2.870 -2.756 2.609 1.00 96.06 106 SER A N 1
ATOM 781 C CA . SER A 1 106 ? -4.057 -3.606 2.787 1.00 96.06 106 SER A CA 1
ATOM 782 C C . SER A 1 106 ? -3.796 -4.618 3.899 1.00 96.06 106 SER A C 1
ATOM 784 O O . SER A 1 106 ? -4.603 -4.682 4.819 1.00 96.06 106 SER A O 1
ATOM 786 N N . SER A 1 107 ? -2.652 -5.306 3.901 1.00 94.69 107 SER A N 1
ATOM 787 C CA . SER A 1 107 ? -2.285 -6.216 4.994 1.00 94.69 107 SER A CA 1
ATOM 788 C C . SER A 1 107 ? -1.675 -5.454 6.187 1.00 94.69 107 SER A C 1
ATOM 790 O O . SER A 1 107 ? -2.357 -4.651 6.831 1.00 94.69 107 SER A O 1
ATOM 792 N N . GLY A 1 108 ? -0.402 -5.695 6.513 1.00 94.12 108 GLY A N 1
ATOM 793 C CA . GLY A 1 108 ? 0.263 -5.180 7.712 1.00 94.12 108 GLY A CA 1
ATOM 794 C C . GLY A 1 108 ? 1.160 -3.966 7.469 1.00 94.12 108 GLY A C 1
ATOM 795 O O . GLY A 1 108 ? 1.508 -3.633 6.335 1.00 94.12 108 GLY A O 1
ATOM 796 N N . ALA A 1 109 ? 1.560 -3.299 8.548 1.00 97.50 109 ALA A N 1
ATOM 797 C CA . ALA A 1 109 ? 2.675 -2.357 8.539 1.00 97.50 109 ALA A CA 1
ATOM 798 C C . ALA A 1 109 ? 3.487 -2.484 9.834 1.00 97.50 109 ALA A C 1
ATOM 800 O O . ALA A 1 109 ? 2.904 -2.416 10.913 1.00 97.50 109 ALA A O 1
ATOM 801 N N . HIS A 1 110 ? 4.808 -2.606 9.718 1.00 98.62 110 HIS A N 1
ATOM 802 C CA . HIS A 1 110 ? 5.764 -2.501 10.820 1.00 98.62 110 HIS A CA 1
ATOM 803 C C . HIS A 1 110 ? 6.489 -1.162 10.702 1.00 98.62 110 HIS A C 1
ATOM 805 O O . HIS A 1 110 ? 7.104 -0.875 9.675 1.00 98.62 110 HIS A O 1
ATOM 811 N N . ILE A 1 111 ? 6.362 -0.312 11.718 1.00 98.62 111 ILE A N 1
ATOM 812 C CA . ILE A 1 111 ? 6.846 1.069 11.694 1.00 98.62 111 ILE A CA 1
ATOM 813 C C . ILE A 1 111 ? 7.639 1.342 12.971 1.00 98.62 111 ILE A C 1
ATOM 815 O O . ILE A 1 111 ? 7.091 1.232 14.066 1.00 98.62 111 ILE A O 1
ATOM 819 N N . VAL A 1 112 ? 8.905 1.728 12.828 1.00 98.75 112 VAL A N 1
ATOM 820 C CA . VAL A 1 112 ? 9.823 1.941 13.957 1.00 98.75 112 VAL A CA 1
ATOM 821 C C . VAL A 1 112 ? 10.523 3.290 13.825 1.00 98.75 112 VAL A C 1
ATOM 823 O O . VAL A 1 112 ? 11.039 3.615 12.755 1.00 98.75 112 VAL A O 1
ATOM 826 N N . GLY A 1 113 ? 10.536 4.089 14.895 1.00 97.88 113 GLY A N 1
ATOM 827 C CA . GLY A 1 113 ? 11.329 5.324 14.953 1.00 97.88 113 GLY A CA 1
ATOM 828 C C . GLY A 1 113 ? 10.935 6.365 13.902 1.00 97.88 113 GLY A C 1
ATOM 829 O O . GLY A 1 113 ? 11.795 6.979 13.279 1.00 97.88 113 GLY A O 1
ATOM 830 N N . CYS A 1 114 ? 9.642 6.510 13.606 1.00 98.31 114 CYS A N 1
ATOM 831 C CA . CYS A 1 114 ? 9.172 7.333 12.492 1.00 98.31 114 CYS A CA 1
ATOM 832 C C . CYS A 1 114 ? 8.281 8.504 12.923 1.00 98.31 114 CYS A C 1
ATOM 834 O O . CYS A 1 114 ? 7.494 8.426 13.869 1.00 98.31 114 CYS A O 1
ATOM 836 N N . SER A 1 115 ? 8.290 9.551 12.098 1.00 98.25 115 SER A N 1
ATOM 837 C CA . SER A 1 115 ? 7.350 10.671 12.179 1.00 98.25 115 SER A CA 1
ATOM 838 C C . SER A 1 115 ? 6.320 10.586 11.055 1.00 98.25 115 SER A C 1
ATOM 840 O O . SER A 1 115 ? 6.647 10.747 9.875 1.00 98.25 115 SER A O 1
ATOM 842 N N . LEU A 1 116 ? 5.045 10.333 11.392 1.00 97.62 116 LEU A N 1
ATOM 843 C CA . LEU A 1 116 ? 3.983 10.158 10.396 1.00 97.62 116 LEU A CA 1
ATOM 844 C C . LEU A 1 116 ? 2.725 10.988 10.622 1.00 97.62 116 LEU A C 1
ATOM 846 O O . LEU A 1 116 ? 2.075 10.972 11.663 1.00 97.62 116 LEU A O 1
ATOM 850 N N . ARG A 1 117 ? 2.200 11.591 9.552 1.00 98.25 117 ARG A N 1
ATOM 851 C CA . ARG A 1 117 ? 0.883 12.244 9.661 1.00 98.25 117 ARG A CA 1
ATOM 852 C C . ARG A 1 117 ? -0.279 11.245 9.666 1.00 98.25 117 ARG A C 1
ATOM 854 O O . ARG A 1 117 ? -1.305 11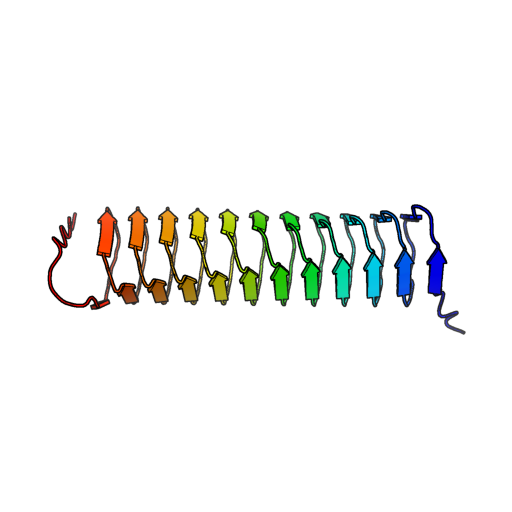.520 10.293 1.00 98.25 117 ARG A O 1
ATOM 861 N N . ARG A 1 118 ? -0.209 10.155 8.897 1.00 98.38 118 ARG A N 1
ATOM 862 C CA . ARG A 1 118 ? -1.317 9.191 8.759 1.00 98.38 118 ARG A CA 1
ATOM 863 C C . ARG A 1 118 ? -0.828 7.788 8.420 1.00 98.38 118 ARG A C 1
ATOM 865 O O . ARG A 1 118 ? -0.188 7.623 7.385 1.00 98.38 118 ARG A O 1
ATOM 872 N N . VAL A 1 119 ? -1.301 6.807 9.178 1.00 98.25 119 VAL A N 1
ATOM 873 C CA . VAL A 1 119 ? -1.215 5.377 8.857 1.00 98.25 119 VAL A CA 1
ATOM 874 C C . VAL A 1 119 ? -2.627 4.828 8.689 1.00 98.25 119 VAL A C 1
ATOM 876 O O . VAL A 1 119 ? -3.525 5.155 9.470 1.00 98.25 119 VAL A O 1
ATOM 879 N N . ARG A 1 120 ? -2.843 4.059 7.619 1.00 98.38 120 ARG A N 1
ATOM 880 C CA . ARG A 1 120 ? -4.064 3.281 7.402 1.00 98.38 120 ARG A CA 1
ATOM 881 C C . ARG A 1 120 ? -3.692 1.864 6.989 1.00 98.38 120 ARG A C 1
ATOM 883 O O . ARG A 1 120 ? -3.030 1.728 5.966 1.00 98.38 120 ARG A O 1
ATOM 890 N N . THR A 1 121 ? -4.164 0.866 7.712 1.00 97.12 121 THR A N 1
ATOM 891 C CA . THR A 1 121 ? -4.018 -0.549 7.346 1.00 97.12 121 THR A CA 1
ATOM 892 C C . THR A 1 121 ? -5.400 -1.205 7.360 1.00 97.12 121 THR A C 1
ATOM 894 O O . THR A 1 121 ? -6.290 -0.700 8.056 1.00 97.12 121 THR A O 1
ATOM 897 N N . SER A 1 122 ? -5.638 -2.242 6.552 1.00 95.56 122 SER A N 1
ATOM 898 C CA . SER A 1 122 ? -6.868 -3.033 6.715 1.00 95.56 122 SER A CA 1
ATOM 899 C C . SER A 1 122 ? -6.650 -4.108 7.776 1.00 95.56 122 SER A C 1
ATOM 901 O O . SER A 1 122 ? -7.448 -4.171 8.701 1.00 95.56 122 SER A O 1
ATOM 903 N N . SER A 1 123 ? -5.545 -4.858 7.731 1.00 93.75 123 SER A N 1
ATOM 904 C CA . SER A 1 123 ? -5.224 -5.848 8.768 1.00 93.75 123 SER A CA 1
ATOM 905 C C . SER A 1 123 ? -4.617 -5.189 10.022 1.00 93.75 123 SER A C 1
ATOM 907 O O . SER A 1 123 ? -5.317 -4.520 10.784 1.00 93.75 123 SER A O 1
ATOM 909 N N . GLY A 1 124 ? -3.312 -5.361 10.255 1.00 93.56 124 GLY A N 1
ATOM 910 C CA . GLY A 1 124 ? -2.627 -4.949 11.482 1.00 93.56 124 GLY A CA 1
ATOM 911 C C . GLY A 1 124 ? -1.666 -3.776 11.295 1.00 93.56 124 GLY A C 1
ATOM 912 O O . GLY A 1 124 ? -1.279 -3.432 10.177 1.00 93.56 124 GLY A O 1
ATOM 913 N N . ALA A 1 125 ? -1.260 -3.158 12.399 1.00 97.12 125 ALA A N 1
ATOM 914 C CA . ALA A 1 125 ? -0.101 -2.272 12.439 1.00 97.12 125 ALA A CA 1
ATOM 915 C C . ALA A 1 125 ? 0.707 -2.519 13.718 1.00 97.12 125 ALA A C 1
ATOM 917 O O . ALA A 1 125 ? 0.129 -2.533 14.801 1.00 97.12 125 ALA A O 1
ATOM 918 N N . HIS A 1 126 ? 2.023 -2.664 13.584 1.00 98.50 126 HIS A N 1
ATOM 919 C CA . HIS A 1 126 ? 2.983 -2.696 14.682 1.00 98.50 126 HIS A CA 1
ATOM 920 C C . HIS A 1 126 ? 3.796 -1.399 14.652 1.00 98.50 126 HIS A C 1
ATOM 922 O O . HIS A 1 126 ? 4.459 -1.112 13.653 1.00 98.50 126 HIS A O 1
ATOM 928 N N . ILE A 1 127 ? 3.693 -0.579 15.696 1.00 98.50 127 ILE A N 1
ATOM 929 C CA . ILE A 1 127 ? 4.241 0.781 15.725 1.00 98.50 127 ILE A CA 1
ATOM 930 C C . ILE A 1 127 ? 5.045 0.982 17.009 1.00 98.50 127 ILE A C 1
ATOM 932 O O . ILE A 1 127 ? 4.492 0.874 18.099 1.00 98.50 127 ILE A O 1
ATOM 936 N N . VAL A 1 128 ? 6.329 1.319 16.880 1.00 98.62 128 VAL A N 1
ATOM 937 C CA . VAL A 1 128 ? 7.245 1.476 18.020 1.00 98.62 128 VAL A CA 1
ATOM 938 C C . VAL A 1 128 ? 7.999 2.797 17.926 1.00 98.62 128 VAL A C 1
ATOM 940 O O . VAL A 1 128 ? 8.539 3.124 16.867 1.00 98.62 128 VAL A O 1
ATOM 943 N N . GLY A 1 129 ? 8.042 3.566 19.016 1.00 97.81 129 GLY A N 1
ATOM 944 C CA . GLY A 1 129 ? 8.893 4.760 19.114 1.00 97.81 129 GLY A CA 1
ATOM 945 C C . GLY A 1 129 ? 8.556 5.843 18.086 1.00 97.81 129 GLY A C 1
ATOM 946 O O . GLY A 1 129 ? 9.448 6.419 17.470 1.00 97.81 129 GLY A O 1
ATOM 947 N N . CYS A 1 130 ? 7.272 6.063 17.794 1.00 98.25 130 CYS A N 1
ATOM 948 C CA . CYS A 1 130 ? 6.847 6.933 16.698 1.00 98.25 130 CYS A CA 1
ATOM 949 C C . CYS A 1 130 ? 6.013 8.134 17.158 1.00 98.25 130 CYS A C 1
ATOM 951 O O . CYS A 1 130 ? 5.218 8.067 18.099 1.00 98.25 130 CYS A O 1
ATOM 953 N N . SER A 1 131 ? 6.082 9.205 16.368 1.00 98.06 131 SER A N 1
ATOM 954 C CA . SER A 1 131 ? 5.204 10.372 16.483 1.00 98.06 131 SER A CA 1
ATOM 955 C C . SER A 1 131 ? 4.163 10.366 15.368 1.00 98.06 131 SER A C 1
ATOM 957 O O . SER A 1 131 ? 4.495 10.523 14.189 1.00 98.06 131 SER A O 1
ATOM 959 N N . LEU A 1 132 ? 2.877 10.190 15.708 1.00 97.50 132 LEU A N 1
ATOM 960 C CA . LEU A 1 132 ? 1.799 10.084 14.722 1.00 97.50 132 LEU A CA 1
ATOM 961 C C . LEU A 1 132 ? 0.590 10.984 14.963 1.00 97.50 132 LEU A C 1
ATOM 963 O O . LEU A 1 132 ? -0.036 11.012 16.016 1.00 97.50 132 LEU A O 1
ATOM 967 N N . ARG A 1 133 ? 0.087 11.618 13.899 1.00 98.00 133 ARG A N 1
ATOM 968 C CA . ARG A 1 133 ? -1.189 12.349 14.023 1.00 98.00 133 ARG A CA 1
ATOM 969 C C . ARG A 1 133 ? -2.413 11.430 13.993 1.00 98.00 133 ARG A C 1
ATOM 971 O O . ARG A 1 133 ? -3.415 11.754 14.632 1.00 98.00 133 ARG A O 1
ATOM 978 N N . ARG A 1 134 ? -2.419 10.365 13.183 1.00 98.00 134 ARG A N 1
ATOM 979 C CA . ARG A 1 134 ? -3.563 9.436 13.087 1.00 98.00 134 ARG A CA 1
ATOM 980 C C . ARG A 1 134 ? -3.128 8.032 12.684 1.00 98.00 134 ARG A C 1
ATOM 982 O O . ARG A 1 134 ? -2.494 7.884 11.637 1.00 98.00 134 ARG A O 1
ATOM 989 N N . VAL A 1 135 ? -3.623 7.040 13.412 1.00 97.81 135 VAL A N 1
ATOM 990 C CA . VAL A 1 135 ? -3.599 5.622 13.041 1.00 97.81 135 VAL A CA 1
ATOM 991 C C . VAL A 1 135 ? -5.033 5.148 12.855 1.00 97.81 135 VAL A C 1
ATOM 993 O O . VAL A 1 135 ? -5.911 5.480 13.655 1.00 97.81 135 VAL A O 1
ATOM 996 N N . ARG A 1 136 ? -5.285 4.424 11.764 1.00 97.94 136 ARG A N 1
ATOM 997 C CA . ARG A 1 136 ? -6.545 3.717 11.549 1.00 97.94 136 ARG A CA 1
ATOM 998 C C . ARG A 1 136 ? -6.271 2.304 11.049 1.00 97.94 136 ARG A C 1
ATOM 1000 O O . ARG A 1 136 ? -5.668 2.177 9.988 1.00 97.94 136 ARG A O 1
ATOM 1007 N N . THR A 1 137 ? -6.773 1.300 11.746 1.00 96.25 137 THR A N 1
ATOM 1008 C CA . THR A 1 137 ? -6.704 -0.108 11.330 1.00 96.25 137 THR A CA 1
ATOM 1009 C C . THR A 1 137 ? -8.117 -0.692 11.301 1.00 96.25 137 THR A C 1
ATOM 1011 O O . THR A 1 137 ? -8.999 -0.174 11.998 1.00 96.25 137 THR A O 1
ATOM 1014 N N . SER A 1 138 ? -8.390 -1.684 10.447 1.00 94.00 138 SER A N 1
ATOM 1015 C CA . SER A 1 138 ? -9.660 -2.416 10.558 1.00 94.00 138 SER A CA 1
ATOM 1016 C C . SER A 1 138 ? -9.528 -3.514 11.611 1.00 94.00 138 SER A C 1
ATOM 1018 O O . SER A 1 138 ? -10.330 -3.508 12.536 1.00 94.00 138 SER A O 1
ATOM 1020 N N . SER A 1 139 ? -8.484 -4.348 11.559 1.00 91.88 139 SER A N 1
ATOM 1021 C CA . SER A 1 139 ? -8.243 -5.379 12.577 1.00 91.88 139 SER A CA 1
ATOM 1022 C C . SER A 1 139 ? -7.588 -4.799 13.843 1.00 91.88 139 SER A C 1
ATOM 1024 O O . SER A 1 139 ? -8.267 -4.212 14.687 1.00 91.88 139 SER A O 1
ATOM 1026 N N . GLY A 1 140 ? -6.266 -4.935 13.987 1.00 91.31 140 GLY A N 1
ATOM 1027 C CA . GLY A 1 140 ? -5.541 -4.676 15.234 1.00 91.31 140 GLY A CA 1
ATOM 1028 C C . GLY A 1 140 ? -4.479 -3.586 15.121 1.00 91.31 140 GLY A C 1
ATOM 1029 O O . GLY A 1 140 ? -4.034 -3.241 14.024 1.00 91.31 140 GLY A O 1
ATOM 1030 N N . ALA A 1 141 ? -4.050 -3.041 16.255 1.00 95.38 141 ALA A N 1
ATOM 1031 C CA . ALA A 1 141 ? -2.836 -2.236 16.345 1.00 95.38 141 ALA A CA 1
ATOM 1032 C C . ALA A 1 141 ? -2.055 -2.582 17.619 1.00 95.38 141 ALA A C 1
ATOM 1034 O O . ALA A 1 141 ? -2.644 -2.615 18.694 1.00 95.38 141 ALA A O 1
ATOM 1035 N N . HIS A 1 142 ? -0.746 -2.792 17.490 1.00 97.81 142 HIS A N 1
ATOM 1036 C CA . HIS A 1 142 ? 0.203 -2.884 18.598 1.00 97.81 142 HIS A CA 1
ATOM 1037 C C . HIS A 1 142 ? 1.068 -1.622 18.588 1.00 97.81 142 HIS A C 1
ATOM 1039 O O . HIS A 1 142 ? 1.711 -1.328 17.576 1.00 97.81 142 HIS A O 1
ATOM 1045 N N . ILE A 1 143 ? 1.019 -0.832 19.659 1.00 97.75 143 ILE A N 1
ATOM 1046 C CA . ILE A 1 143 ? 1.632 0.497 19.723 1.00 97.75 143 ILE A CA 1
ATOM 1047 C C . ILE A 1 143 ? 2.432 0.630 21.019 1.00 97.75 143 ILE A C 1
ATOM 1049 O O . ILE A 1 143 ? 1.863 0.527 22.101 1.00 97.75 143 ILE A O 1
ATOM 1053 N N . VAL A 1 144 ? 3.732 0.907 20.912 1.00 98.19 144 VAL A N 1
ATOM 1054 C CA . VAL A 1 144 ? 4.638 1.005 22.068 1.00 98.19 144 VAL A CA 1
ATOM 1055 C C . VAL A 1 144 ? 5.449 2.295 22.010 1.00 98.19 144 VAL A C 1
ATOM 1057 O O . VAL A 1 144 ? 6.017 2.621 20.965 1.00 98.19 144 VAL A O 1
ATOM 1060 N N . GLY A 1 145 ? 5.512 3.039 23.116 1.00 97.06 145 GLY A N 1
ATOM 1061 C CA . GLY A 1 145 ? 6.416 4.189 23.251 1.00 97.06 145 GLY A CA 1
ATOM 1062 C C . GLY A 1 145 ? 6.141 5.314 22.249 1.00 97.06 145 GLY A C 1
ATOM 1063 O O . GLY A 1 145 ? 7.066 5.858 21.653 1.00 97.06 145 GLY A O 1
ATOM 1064 N N . CYS A 1 146 ? 4.872 5.605 21.952 1.00 97.81 146 CYS A N 1
ATOM 1065 C CA . CYS A 1 146 ? 4.501 6.522 20.874 1.00 97.81 146 CYS A CA 1
ATOM 1066 C C . CYS A 1 146 ? 3.725 7.753 21.358 1.00 97.81 146 CYS A C 1
ATOM 1068 O O . CYS A 1 146 ? 2.912 7.695 22.280 1.00 97.81 146 CYS A O 1
ATOM 1070 N N . SER A 1 147 ? 3.867 8.851 20.616 1.00 97.31 147 SER A N 1
ATOM 1071 C CA . SER A 1 147 ? 3.053 10.061 20.774 1.00 97.31 147 SER A CA 1
ATOM 1072 C C . SER A 1 147 ? 2.009 10.153 19.664 1.00 97.31 147 SER A C 1
ATOM 1074 O O . SER A 1 147 ? 2.345 10.305 18.486 1.00 97.31 147 SER A O 1
ATOM 1076 N N . LEU A 1 148 ? 0.718 10.064 20.009 1.00 96.12 148 LEU A N 1
ATOM 1077 C CA . LEU A 1 148 ? -0.368 9.956 19.032 1.00 96.12 148 LEU A CA 1
ATOM 1078 C C . LEU A 1 148 ? -1.564 10.876 19.282 1.00 96.12 148 LEU A C 1
ATOM 1080 O O . LEU A 1 148 ? -2.230 10.848 20.310 1.00 96.12 148 LEU A O 1
ATOM 1084 N N . ARG A 1 149 ? -2.009 11.604 18.253 1.00 96.69 149 ARG A N 1
ATOM 1085 C CA . ARG A 1 149 ? -3.239 12.410 18.404 1.00 96.69 149 ARG A CA 1
ATOM 1086 C C . ARG A 1 149 ? -4.525 11.580 18.328 1.00 96.69 149 ARG A C 1
ATOM 1088 O O . ARG A 1 149 ? -5.510 11.959 18.959 1.00 96.69 149 ARG A O 1
ATOM 1095 N N . ARG A 1 150 ? -4.591 10.539 17.488 1.00 95.81 150 ARG A N 1
ATOM 1096 C CA . ARG A 1 150 ? -5.794 9.693 17.335 1.00 95.81 150 ARG A CA 1
ATOM 1097 C C . ARG A 1 150 ? -5.444 8.272 16.904 1.00 95.81 150 ARG A C 1
ATOM 1099 O O . ARG A 1 150 ? -4.778 8.113 15.879 1.00 95.81 150 ARG A O 1
ATOM 1106 N N . VAL A 1 151 ? -6.025 7.288 17.578 1.00 96.00 151 VAL A N 1
ATOM 1107 C CA . VAL A 1 151 ? -6.053 5.879 17.162 1.00 96.00 151 VAL A CA 1
ATOM 1108 C C . VAL A 1 151 ? -7.502 5.463 16.939 1.00 96.00 151 VAL A C 1
ATOM 1110 O O . VAL A 1 151 ? -8.375 5.798 17.738 1.00 96.00 151 VAL A O 1
ATOM 1113 N N . ARG A 1 152 ? -7.766 4.785 15.820 1.00 95.88 152 ARG A N 1
ATOM 1114 C CA . ARG A 1 152 ? -9.049 4.132 15.558 1.00 95.88 152 ARG A CA 1
ATOM 1115 C C . ARG A 1 152 ? -8.819 2.707 15.068 1.00 95.88 152 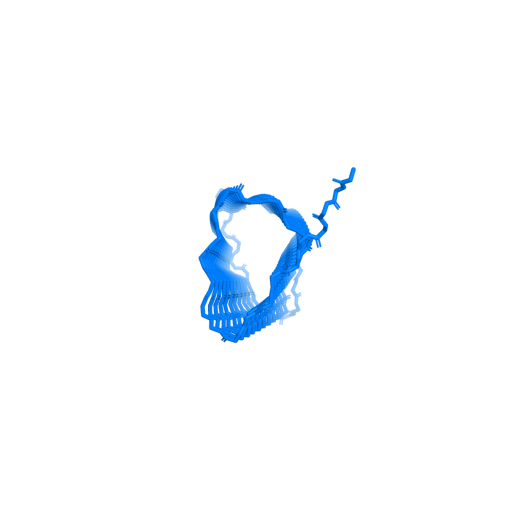ARG A C 1
ATOM 1117 O O . ARG A 1 152 ? -8.240 2.549 13.999 1.00 95.88 152 ARG A O 1
ATOM 1124 N N . THR A 1 153 ? -9.321 1.719 15.784 1.00 92.88 153 THR A N 1
ATOM 1125 C CA . THR A 1 153 ? -9.320 0.313 15.354 1.00 92.88 153 THR A CA 1
ATOM 1126 C C . THR A 1 153 ? -10.760 -0.195 15.328 1.00 92.88 153 THR A C 1
ATOM 1128 O O . THR A 1 153 ? -11.632 0.438 15.931 1.00 92.88 153 THR A O 1
ATOM 1131 N N . SER A 1 154 ? -11.051 -1.251 14.562 1.00 90.62 154 SER A N 1
ATOM 1132 C CA . SER A 1 154 ? -12.376 -1.890 14.638 1.00 90.62 154 SER A CA 1
ATOM 1133 C C . SER A 1 154 ? -12.302 -3.078 15.591 1.00 90.62 154 SER A C 1
ATOM 1135 O O . SER A 1 154 ? -13.031 -3.076 16.570 1.00 90.62 154 SER A O 1
ATOM 1137 N N . SER A 1 155 ? -11.350 -4.000 15.423 1.00 86.69 155 SER A N 1
ATOM 1138 C CA . SER A 1 155 ? -11.178 -5.104 16.377 1.00 86.69 155 SER A CA 1
ATOM 1139 C C . SER A 1 155 ? -10.491 -4.638 17.672 1.00 86.69 155 SER A C 1
ATOM 1141 O O . SER A 1 155 ? -11.159 -4.289 18.643 1.00 86.69 155 SER A O 1
ATOM 1143 N N . GLY A 1 156 ? -9.157 -4.561 17.697 1.00 85.81 156 GLY A N 1
ATOM 1144 C CA . GLY A 1 156 ? -8.397 -4.431 18.947 1.00 85.81 156 GLY A CA 1
ATOM 1145 C C . GLY A 1 156 ? -7.270 -3.406 18.902 1.00 85.81 156 GLY A C 1
ATOM 1146 O O . GLY A 1 156 ? -6.794 -3.025 17.829 1.00 85.81 156 GLY A O 1
ATOM 1147 N N . ALA A 1 157 ? -6.826 -2.950 20.070 1.00 89.69 157 ALA A N 1
ATOM 1148 C CA . ALA A 1 157 ? -5.588 -2.192 20.219 1.00 89.69 157 ALA A CA 1
ATOM 1149 C C . ALA A 1 157 ? -4.837 -2.620 21.488 1.00 89.69 157 ALA A C 1
ATOM 1151 O O . ALA A 1 157 ? -5.437 -2.681 22.556 1.00 89.69 157 ALA A O 1
ATOM 1152 N N . HIS A 1 158 ? -3.535 -2.869 21.373 1.00 93.81 158 HIS A N 1
ATOM 1153 C CA . HIS A 1 158 ? -2.612 -3.035 22.494 1.00 93.81 158 HIS A CA 1
ATOM 1154 C C . HIS A 1 158 ? -1.671 -1.829 22.513 1.00 93.81 158 HIS A C 1
ATOM 1156 O O . HIS A 1 158 ? -0.989 -1.569 21.517 1.00 93.81 158 HIS A O 1
ATOM 1162 N N . ILE A 1 159 ? -1.698 -1.045 23.589 1.00 93.31 159 ILE A N 1
ATOM 1163 C CA . ILE A 1 159 ? -1.013 0.246 23.678 1.00 93.31 159 ILE A CA 1
ATOM 1164 C C . ILE A 1 159 ? -0.225 0.323 24.989 1.00 93.31 159 ILE A C 1
ATOM 1166 O O . ILE A 1 159 ? -0.810 0.228 26.063 1.00 93.31 159 ILE A O 1
ATOM 1170 N N . VAL A 1 160 ? 1.087 0.538 24.906 1.00 93.69 160 VAL A N 1
ATOM 1171 C CA . VAL A 1 160 ? 1.978 0.581 26.077 1.00 93.69 160 VAL A CA 1
ATOM 1172 C C . VAL A 1 160 ? 2.854 1.829 26.040 1.00 93.69 160 VAL A C 1
ATOM 1174 O O . VAL A 1 160 ? 3.430 2.147 24.997 1.00 93.69 160 VAL A O 1
ATOM 1177 N N . GLY A 1 161 ? 2.970 2.549 27.159 1.00 92.50 161 GLY A N 1
ATOM 1178 C CA . GLY A 1 161 ? 3.938 3.646 27.295 1.00 92.50 161 GLY A CA 1
ATOM 1179 C C . GLY A 1 161 ? 3.702 4.814 26.329 1.00 92.50 161 GLY A C 1
ATOM 1180 O O . GLY A 1 161 ? 4.652 5.358 25.773 1.00 92.50 161 GLY A O 1
ATOM 1181 N N . CYS A 1 162 ? 2.447 5.137 26.008 1.00 94.25 162 CYS A N 1
ATOM 1182 C CA . CYS A 1 162 ? 2.108 6.102 24.960 1.00 94.25 162 CYS A CA 1
ATOM 1183 C C . CYS A 1 162 ? 1.402 7.350 25.495 1.00 94.25 162 CYS A C 1
ATOM 1185 O O . CYS A 1 162 ? 0.580 7.289 26.405 1.00 94.25 162 CYS A O 1
ATOM 1187 N N . SER A 1 163 ? 1.601 8.468 24.802 1.00 93.44 163 SER A N 1
ATOM 1188 C CA . SER A 1 163 ? 0.838 9.698 25.022 1.00 93.44 163 SER A CA 1
ATOM 1189 C C . SER A 1 163 ? -0.221 9.848 23.938 1.00 93.44 163 SER A C 1
ATOM 1191 O O . SER A 1 163 ? 0.115 10.104 22.775 1.00 93.44 163 SER A O 1
ATOM 1193 N N . LEU A 1 164 ? -1.513 9.691 24.276 1.00 91.56 164 LEU A N 1
ATOM 1194 C CA . LEU A 1 164 ? -2.607 9.837 23.312 1.00 91.56 164 LEU A CA 1
ATOM 1195 C C . LEU A 1 164 ? -3.716 10.814 23.686 1.00 91.56 164 LEU A C 1
ATOM 1197 O O . LEU A 1 164 ? -4.263 10.850 24.783 1.00 91.56 164 LEU A O 1
ATOM 1201 N N . ARG A 1 165 ? -4.193 11.539 22.667 1.00 91.75 165 ARG A N 1
ATOM 1202 C CA . ARG A 1 165 ? -5.375 12.396 22.835 1.00 91.75 165 ARG A CA 1
ATOM 1203 C C . ARG A 1 165 ? -6.703 11.649 22.688 1.00 91.75 165 ARG A C 1
ATOM 1205 O O . ARG A 1 165 ? -7.666 12.030 23.346 1.00 91.75 165 ARG A O 1
ATOM 1212 N N . ARG A 1 166 ? -6.822 10.691 21.760 1.00 91.00 166 ARG A N 1
ATOM 1213 C CA . ARG A 1 166 ? -8.072 9.932 21.550 1.00 91.00 166 ARG A CA 1
ATOM 1214 C C . ARG A 1 166 ? -7.808 8.514 21.070 1.00 91.00 166 ARG A C 1
ATOM 1216 O O . ARG A 1 166 ? -7.108 8.348 20.067 1.00 91.00 166 ARG A O 1
ATOM 1223 N N . VAL A 1 167 ? -8.490 7.553 21.674 1.00 90.56 167 VAL A N 1
ATOM 1224 C CA . VAL A 1 167 ? -8.569 6.166 21.204 1.00 90.56 167 VAL A CA 1
ATOM 1225 C C . VAL A 1 167 ? -10.031 5.818 20.938 1.00 90.56 167 VAL A C 1
ATOM 1227 O O . VAL A 1 167 ? -10.912 6.195 21.706 1.00 90.56 167 VAL A O 1
ATOM 1230 N N . ARG A 1 168 ? -10.301 5.157 19.812 1.00 91.31 168 ARG A N 1
ATOM 1231 C CA . ARG A 1 168 ? -11.608 4.563 19.522 1.00 91.31 168 ARG A CA 1
ATOM 1232 C C . ARG A 1 168 ? -11.428 3.133 19.035 1.00 91.31 168 ARG A C 1
ATOM 1234 O O . ARG A 1 168 ? -10.746 2.941 18.031 1.00 91.31 168 ARG A O 1
ATOM 1241 N N . THR A 1 169 ? -12.071 2.181 19.687 1.00 87.12 169 THR A N 1
ATOM 1242 C CA . THR A 1 169 ? -12.079 0.763 19.301 1.00 87.12 169 THR A CA 1
ATOM 1243 C C . THR A 1 169 ? -13.526 0.277 19.222 1.00 87.12 169 THR A C 1
ATOM 1245 O O . THR A 1 169 ? -14.408 0.926 19.784 1.00 87.12 169 THR A O 1
ATOM 1248 N N . SER A 1 170 ? -13.808 -0.783 18.459 1.00 85.19 170 SER A N 1
ATOM 1249 C CA . SER A 1 170 ? -15.150 -1.387 18.451 1.00 85.19 170 SER A CA 1
ATOM 1250 C C . SER A 1 170 ? -15.212 -2.683 19.259 1.00 85.19 170 SER A C 1
ATOM 1252 O O . SER A 1 170 ? -16.239 -2.884 19.889 1.00 85.19 170 SER A O 1
ATOM 1254 N 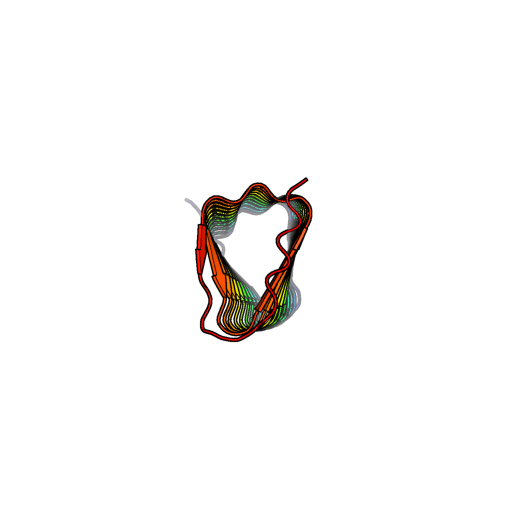N . SER A 1 171 ? -14.153 -3.506 19.310 1.00 81.50 171 SER A N 1
ATOM 1255 C CA . SER A 1 171 ? -14.152 -4.731 20.133 1.00 81.50 171 SER A CA 1
ATOM 1256 C C . SER A 1 171 ? -13.400 -4.580 21.460 1.00 81.50 171 SER A C 1
ATOM 1258 O O . SER A 1 171 ? -13.944 -4.960 22.483 1.00 81.50 171 SER A O 1
ATOM 1260 N N . GLY A 1 172 ? -12.199 -3.983 21.499 1.00 80.69 172 GLY A N 1
ATOM 1261 C CA . GLY A 1 172 ? -11.482 -3.823 22.776 1.00 80.69 172 GLY A CA 1
ATOM 1262 C C . GLY A 1 172 ? -10.165 -3.049 22.709 1.00 80.69 172 GLY A C 1
ATOM 1263 O O . GLY A 1 172 ? -9.640 -2.770 21.627 1.00 80.69 172 GLY A O 1
ATOM 1264 N N . ALA A 1 173 ? -9.637 -2.662 23.873 1.00 84.94 173 ALA A N 1
ATOM 1265 C CA . ALA A 1 173 ? -8.320 -2.042 24.008 1.00 84.94 173 ALA A CA 1
ATOM 1266 C C . ALA A 1 173 ? -7.638 -2.458 25.322 1.00 84.94 173 ALA A C 1
ATOM 1268 O O . ALA A 1 173 ? -8.249 -2.361 26.381 1.00 84.94 173 ALA A O 1
ATOM 1269 N N . HIS A 1 174 ? -6.368 -2.854 25.247 1.00 88.19 174 HIS A N 1
ATOM 1270 C CA . HIS A 1 174 ? -5.486 -3.039 26.400 1.00 88.19 174 HIS A CA 1
ATOM 1271 C C . HIS A 1 174 ? -4.479 -1.888 26.421 1.00 88.19 174 HIS A C 1
ATOM 1273 O O . HIS A 1 174 ? -3.743 -1.700 25.448 1.00 88.19 174 HIS A O 1
ATOM 1279 N N . ILE A 1 175 ? -4.505 -1.076 27.478 1.00 87.12 175 ILE A N 1
ATOM 1280 C CA . ILE A 1 175 ? -3.721 0.157 27.567 1.00 87.12 175 ILE A CA 1
ATOM 1281 C C . ILE A 1 175 ? -2.999 0.207 28.915 1.00 87.12 175 ILE A C 1
ATOM 1283 O O . ILE A 1 175 ? -3.657 0.201 29.949 1.00 87.12 175 ILE A O 1
ATOM 1287 N N . VAL A 1 176 ? -1.666 0.291 28.893 1.00 86.25 176 VAL A N 1
ATOM 1288 C CA . VAL A 1 176 ? -0.812 0.274 30.094 1.00 86.25 176 VAL A CA 1
ATOM 1289 C C . VAL A 1 176 ? 0.180 1.437 30.065 1.00 86.25 176 VAL A C 1
ATOM 1291 O O . VAL A 1 176 ? 0.800 1.698 29.030 1.00 86.25 176 VAL A O 1
ATOM 1294 N N . GLY A 1 177 ? 0.332 2.148 31.188 1.00 86.50 177 GLY A N 1
ATOM 1295 C CA . GLY A 1 177 ? 1.334 3.213 31.348 1.00 86.50 177 GLY A CA 1
ATOM 1296 C C . GLY A 1 177 ? 1.199 4.338 30.317 1.00 86.50 177 GLY A C 1
ATOM 1297 O O . GLY A 1 177 ? 2.189 4.773 29.735 1.00 86.50 177 GLY A O 1
ATOM 1298 N N . CYS A 1 178 ? -0.032 4.743 29.989 1.00 87.69 178 CYS A N 1
ATOM 1299 C CA . CYS A 1 178 ? -0.301 5.732 28.944 1.00 87.69 178 CYS A CA 1
ATOM 1300 C C . CYS A 1 178 ? -0.965 6.990 29.502 1.00 87.69 178 CYS A C 1
ATOM 1302 O O . CYS A 1 178 ? -1.934 6.903 30.251 1.00 87.69 178 CYS A O 1
ATOM 1304 N N . SER A 1 179 ? -0.557 8.161 29.008 1.00 88.62 179 SER A N 1
ATOM 1305 C CA . SER A 1 179 ? -1.295 9.404 29.245 1.00 88.62 179 SER A CA 1
ATOM 1306 C C . SER A 1 179 ? -2.427 9.542 28.217 1.00 88.62 179 SER A C 1
ATOM 1308 O O . SER A 1 179 ? -2.198 9.649 27.007 1.00 88.62 179 SER A O 1
ATOM 1310 N N . LEU A 1 180 ? -3.684 9.504 28.675 1.00 83.56 180 LEU A N 1
ATOM 1311 C CA . LEU A 1 180 ? -4.871 9.464 27.813 1.00 83.56 180 LEU A CA 1
ATOM 1312 C C . LEU A 1 180 ? -5.875 10.562 28.142 1.00 83.56 180 LEU A C 1
ATOM 1314 O O . LEU A 1 180 ? -6.263 10.739 29.287 1.00 83.56 180 LEU A O 1
ATOM 1318 N N . ARG A 1 181 ? -6.377 11.254 27.108 1.00 83.19 181 ARG A N 1
ATOM 1319 C CA . ARG A 1 181 ? -7.457 12.246 27.296 1.00 83.19 181 ARG A CA 1
ATOM 1320 C C . ARG A 1 181 ? -8.870 11.719 27.059 1.00 83.19 181 ARG A C 1
ATOM 1322 O O . ARG A 1 181 ? -9.791 12.220 27.686 1.00 83.19 181 ARG A O 1
ATOM 1329 N N . ARG A 1 182 ? -9.093 10.831 26.080 1.00 82.31 182 ARG A N 1
ATOM 1330 C CA . ARG A 1 182 ? -10.438 10.302 25.748 1.00 82.31 182 ARG A CA 1
ATOM 1331 C C . ARG A 1 182 ? -10.365 8.904 25.138 1.00 82.31 182 ARG A C 1
ATOM 1333 O O . ARG A 1 182 ? -9.578 8.691 24.208 1.00 82.31 182 ARG A O 1
ATOM 1340 N N . VAL A 1 183 ? -11.262 8.017 25.560 1.00 81.38 183 VAL A N 1
ATOM 1341 C CA . VAL A 1 183 ? -11.443 6.669 25.001 1.00 81.38 183 VAL A CA 1
ATOM 1342 C C . VAL A 1 183 ? -12.919 6.450 24.663 1.00 81.38 183 VAL A C 1
ATOM 1344 O O . VAL A 1 183 ? -13.789 6.896 25.399 1.00 81.38 183 VAL A O 1
ATOM 1347 N N . PHE A 1 184 ? -13.197 5.824 23.518 1.00 79.56 184 PHE A N 1
ATOM 1348 C CA . PHE A 1 184 ? -14.551 5.490 23.064 1.00 79.56 184 PHE A CA 1
ATOM 1349 C C . PHE A 1 184 ? -14.605 4.026 22.600 1.00 79.56 184 PHE A C 1
ATOM 1351 O O . PHE A 1 184 ? -13.839 3.658 21.706 1.00 79.56 184 PHE A O 1
ATOM 1358 N N . GLY A 1 185 ? -15.533 3.234 23.140 1.00 70.62 185 GLY A N 1
ATOM 1359 C CA . GLY A 1 185 ? -15.824 1.851 22.732 1.00 70.62 185 GLY A CA 1
ATOM 1360 C C . GLY A 1 185 ? -17.324 1.550 22.826 1.00 70.62 185 GLY A C 1
ATOM 1361 O O . GLY A 1 185 ? -18.034 2.281 23.514 1.00 70.62 185 GLY A O 1
ATOM 1362 N N . GLN A 1 186 ? -17.824 0.548 22.095 1.00 52.34 186 GLN A N 1
ATOM 1363 C CA . GLN A 1 186 ? -19.192 0.034 22.287 1.00 52.34 186 GLN A CA 1
ATOM 1364 C C . GLN A 1 186 ? -19.190 -1.065 23.369 1.00 52.34 186 GLN A C 1
ATOM 1366 O O . GLN A 1 186 ? -18.181 -1.741 23.541 1.00 52.34 186 GLN A O 1
ATOM 1371 N N . MET A 1 187 ? -20.297 -1.140 24.121 1.00 40.81 187 MET A N 1
ATOM 1372 C CA . MET A 1 187 ? -20.562 -1.937 25.335 1.00 40.81 187 MET A CA 1
ATOM 1373 C C . MET A 1 187 ? -19.862 -3.309 25.420 1.00 40.81 187 MET A C 1
ATOM 1375 O O . MET A 1 187 ? -19.930 -4.094 24.479 1.00 40.81 187 MET A O 1
ATOM 1379 N N . GLY A 1 188 ? -19.300 -3.620 26.601 1.00 45.25 188 GLY A N 1
ATOM 1380 C CA . GLY A 1 188 ? -19.180 -5.006 27.079 1.00 45.25 188 GLY A CA 1
ATOM 1381 C C . GLY A 1 188 ? -17.802 -5.573 27.445 1.00 45.25 188 GLY A C 1
ATOM 1382 O O . GLY A 1 188 ? -17.736 -6.778 27.658 1.00 45.25 188 GLY A O 1
ATOM 1383 N N . GLN A 1 189 ? -16.697 -4.816 27.520 1.00 42.00 189 GLN A N 1
ATOM 1384 C CA . GLN A 1 189 ? -15.382 -5.434 27.800 1.00 42.00 189 GLN A CA 1
ATOM 1385 C C . GLN A 1 189 ? -14.502 -4.618 28.755 1.00 42.00 189 GLN A C 1
ATOM 1387 O O . GLN A 1 189 ? -14.335 -3.411 28.585 1.00 42.00 189 GLN A O 1
ATOM 1392 N N . ARG A 1 190 ? -13.947 -5.313 29.765 1.00 41.81 190 ARG A N 1
ATOM 1393 C CA . ARG A 1 190 ? -13.101 -4.814 30.866 1.00 41.81 190 ARG A CA 1
ATOM 1394 C C . ARG A 1 190 ? -12.040 -3.819 30.383 1.00 41.81 190 ARG A C 1
ATOM 1396 O O . ARG A 1 190 ? -10.938 -4.200 29.997 1.00 41.81 190 ARG A O 1
ATOM 1403 N N . THR A 1 191 ? -12.328 -2.530 30.497 1.00 48.06 191 THR A N 1
ATOM 1404 C CA . THR A 1 191 ? -11.300 -1.491 30.484 1.00 48.06 191 THR A CA 1
ATOM 1405 C C . THR A 1 191 ? -10.632 -1.457 31.855 1.00 48.06 191 THR A C 1
ATOM 1407 O O . THR A 1 191 ? -11.049 -0.699 32.728 1.00 48.06 191 THR A O 1
ATOM 1410 N N . LYS A 1 192 ? -9.599 -2.282 32.073 1.00 44.56 192 LYS A N 1
ATOM 1411 C CA . LYS A 1 192 ? -8.640 -2.007 33.151 1.00 44.56 192 LYS A CA 1
ATOM 1412 C C . LYS A 1 192 ? -7.803 -0.812 32.706 1.00 44.56 192 LYS A C 1
ATOM 1414 O O . LYS A 1 192 ? -6.861 -0.960 31.935 1.00 44.56 192 LYS A O 1
ATOM 1419 N N . PHE A 1 193 ? -8.205 0.379 33.134 1.00 50.03 193 PHE A N 1
ATOM 1420 C CA . PHE A 1 193 ? -7.327 1.537 33.116 1.00 50.03 193 PHE A CA 1
ATOM 1421 C C . PHE A 1 193 ? -6.448 1.449 34.362 1.00 50.03 193 PHE A C 1
ATOM 1423 O O . PHE A 1 193 ? -6.868 1.853 35.440 1.00 50.03 193 PHE A O 1
ATOM 1430 N N . SER A 1 194 ? -5.250 0.882 34.246 1.00 44.72 194 SER A N 1
ATOM 1431 C CA . SER A 1 194 ? -4.220 1.089 35.263 1.00 44.72 194 SER A CA 1
ATOM 1432 C C . SER A 1 194 ? -3.633 2.480 35.030 1.00 44.72 194 SER A C 1
ATOM 1434 O O . SER A 1 194 ? -2.737 2.662 34.203 1.00 44.72 194 SER A O 1
ATOM 1436 N N . PHE A 1 195 ? -4.220 3.477 35.693 1.00 40.66 195 PHE A N 1
ATOM 1437 C CA . PHE A 1 195 ? -3.561 4.758 35.912 1.00 40.66 195 PHE A CA 1
ATOM 1438 C C . PHE A 1 195 ? -2.520 4.532 37.015 1.00 40.66 195 PHE A C 1
ATOM 1440 O O . PHE A 1 195 ? -2.887 4.186 38.135 1.00 40.66 195 PHE A O 1
ATOM 1447 N N . LEU A 1 196 ? -1.244 4.654 36.657 1.00 42.69 196 LEU A N 1
ATOM 1448 C CA . LEU A 1 196 ? -0.141 4.932 37.574 1.00 42.69 196 LEU A CA 1
ATOM 1449 C C . LEU A 1 196 ? 0.345 6.339 37.238 1.00 42.69 196 LEU A C 1
ATOM 1451 O O . LEU A 1 196 ? 0.437 6.624 36.015 1.00 42.69 196 LEU A O 1
#

pLDDT: mean 90.87, std 14.03, range [38.5, 98.75]

Radius of gyration: 19.23 Å; Cα contacts (8 Å, |Δi|>4): 637; chains: 1; bounding box: 45×28×62 Å

Organism: NCBI:txid409849